Protein AF-0000000084378512 (afdb_homodimer)

Nearest PDB structures (foldseek):
  3d82-assembly1_E  TM=9.913E-01  e=6.100E-12  Shewanella frigidimarina NCIMB 400
  2i45-assembly3_E  TM=9.234E-01  e=2.294E-09  Neisseria meningitidis
  5fq0-assembly1_A  TM=8.600E-01  e=3.641E-07  Halomonas sp.
  5fq0-assembly2_D  TM=8.501E-01  e=4.056E-07  Halomonas sp.
  3lwc-assembly1_A-2  TM=8.252E-01  e=2.440E-05  Rhizobium johnstonii 3841

InterPro domains:
  IPR011051 RmlC-like cupin domain superfamily [SSF51182] (1-105)
  IPR013096 Cupin 2, conserved barrel [PF07883] (29-87)
  IPR014710 RmlC-like jelly roll fold [G3DSA:2.60.120.10] (1-104)
  IPR052044 Polyketide Synthase Associated Protein [PTHR36114] (12-109)

Organism: NCBI:txid1548547

pLDDT: mean 97.54, std 2.6, range [77.38, 98.94]

Foldseek 3Di:
DDDDDLVVVVVVDDDALFWAFADDDPQKTKIKHKHAAKDDKAFAAPKKKKKAWQAAKKWKDFPVDIDIHHHGDMDIDDHPTIIMIGGHPMTMMIMMMGLPDFSRHPDDDPSGDGSVRRHHD/DDDDDLVVVVVVDDDALFWAFADDDPQKTKIKHKHAAKDDKAFAAPKKKKKAWQAAKKWKDFPVDIDIHHHGDMDIDDHPTIIMIGGHPMTMMIMMMGLPDFSRHPDDDPSGDGSVRRHHD

Secondary structure (DSSP, 8-state):
---EEHHHHHTT---BT--EEEEEETTEEEEEEEEEEEPPPB--SS--EEEEEEEEEEEEEESS-EEEEETTEEEEEPTT--EEEEEEEEEEEEEEEETT--TTTT---TT---GGGS-B-/---EEHHHHHTT---BS--EEEEEETTEEEEEEEEEEEPPPB--SS--EEEEEEEEEEEEEESS-EEEEETTEEEEEPTT--EEEEEEEEEEEEEEEETT--TTTT---TT---GGGS-B-

Radius of gyration: 17.47 Å; Cα contacts (8 Å, |Δi|>4): 640; chains: 2; bounding box: 35×49×40 Å

Sequence (242 aa):
MDKFALPEKFACFDDLWSPKIVAEMNGQYVKLAKGLGELDWHSHEQEDEFFMVVSGHLDIHLRDRVVALDAGDCFVVPRGVEHRPVALRGAEILLIEPRSTLHTGKQQTAQTVAIEDQEWIMDKFALPEKFACFDDLWSPKIVAEMNGQYVKLAKGLGELDWHSHEQEDEFFMVVSGHLDIHLRDRVVALDAGDCFVVPRGVEHRPVALRGAEILLIEPRSTLHTGKQQTAQTVAIEDQEWI

Structure (mmCIF, N/CA/C/O backbone):
data_AF-0000000084378512-model_v1
#
loop_
_entity.id
_entity.type
_entity.pdbx_description
1 polymer Cupin
#
loop_
_atom_site.group_PDB
_atom_site.id
_atom_site.type_symbol
_atom_site.label_atom_id
_atom_site.label_alt_id
_atom_site.label_comp_id
_atom_site.label_asym_id
_atom_site.label_entity_id
_atom_site.label_seq_id
_atom_site.pdbx_PDB_ins_code
_atom_site.Cartn_x
_atom_site.Cartn_y
_atom_site.Cartn_z
_atom_site.occupancy
_atom_site.B_iso_or_equiv
_atom_site.auth_seq_id
_atom_site.auth_comp_id
_atom_site.auth_asym_id
_atom_site.auth_atom_id
_atom_site.pdbx_PDB_model_num
ATOM 1 N N . MET A 1 1 ? -13.898 -7.949 -2.578 1 77.56 1 MET A N 1
ATOM 2 C CA . MET A 1 1 ? -13.828 -6.586 -3.098 1 77.56 1 MET A CA 1
ATOM 3 C C . MET A 1 1 ? -13.359 -6.578 -4.551 1 77.56 1 MET A C 1
ATOM 5 O O . MET A 1 1 ? -12.539 -7.406 -4.945 1 77.56 1 MET A O 1
ATOM 9 N N . ASP A 1 2 ? -13.961 -5.707 -5.312 1 93 2 ASP A N 1
ATOM 10 C CA . ASP A 1 2 ? -13.562 -5.578 -6.711 1 93 2 ASP A CA 1
ATOM 11 C C . ASP A 1 2 ? -12.266 -4.793 -6.84 1 93 2 ASP A C 1
ATOM 13 O O . ASP A 1 2 ? -11.836 -4.129 -5.895 1 93 2 ASP A O 1
ATOM 17 N N . LYS A 1 3 ? -11.641 -4.988 -7.977 1 98 3 LYS A N 1
ATOM 18 C CA . LYS A 1 3 ? -10.453 -4.176 -8.25 1 98 3 LYS A CA 1
ATOM 19 C C . LYS A 1 3 ? -10.812 -2.693 -8.336 1 98 3 LYS A C 1
ATOM 21 O O . LYS A 1 3 ? -11.977 -2.342 -8.539 1 98 3 LYS A O 1
ATOM 26 N N . PHE A 1 4 ? -9.844 -1.85 -8.164 1 98.31 4 PHE A N 1
ATOM 27 C CA . PHE A 1 4 ? -10.039 -0.421 -8.391 1 98.31 4 PHE A CA 1
ATOM 28 C C . PHE A 1 4 ? -8.805 0.191 -9.047 1 98.31 4 PHE A C 1
ATOM 30 O O . PHE A 1 4 ? -7.684 -0.263 -8.82 1 98.31 4 PHE A O 1
ATOM 37 N N . ALA A 1 5 ? -9.07 1.191 -9.859 1 98.44 5 ALA A N 1
ATOM 38 C CA . ALA A 1 5 ? -8.016 1.959 -10.523 1 98.44 5 ALA A CA 1
ATOM 39 C C . ALA A 1 5 ? -7.758 3.273 -9.797 1 98.44 5 ALA A C 1
ATOM 41 O O . ALA A 1 5 ? -8.68 4.059 -9.57 1 98.44 5 ALA A O 1
ATOM 42 N N . LEU A 1 6 ? -6.484 3.502 -9.438 1 98.5 6 LEU A N 1
ATOM 43 C CA . LEU A 1 6 ? -6.145 4.691 -8.664 1 98.5 6 LEU A CA 1
ATOM 44 C C . LEU A 1 6 ? -6.613 5.957 -9.375 1 98.5 6 LEU A C 1
ATOM 46 O O . LEU A 1 6 ? -7.281 6.801 -8.781 1 98.5 6 LEU A O 1
ATOM 50 N N . PRO A 1 7 ? -6.324 6.105 -10.734 1 97.81 7 PRO A N 1
ATOM 51 C CA . PRO A 1 7 ? -6.77 7.332 -11.398 1 97.81 7 PRO A CA 1
ATOM 52 C C . PRO A 1 7 ? -8.281 7.523 -11.32 1 97.81 7 PRO A C 1
ATOM 54 O O . PRO A 1 7 ? -8.766 8.648 -11.148 1 97.81 7 PRO A O 1
ATOM 57 N N . GLU A 1 8 ? -9.031 6.422 -11.453 1 98.25 8 GLU A N 1
ATOM 58 C CA . GLU A 1 8 ? -10.492 6.508 -11.398 1 98.25 8 GLU A CA 1
ATOM 59 C C . GLU A 1 8 ? -10.969 6.922 -10.008 1 98.25 8 GLU A C 1
ATOM 61 O O . GLU A 1 8 ? -11.898 7.719 -9.883 1 98.25 8 GLU A O 1
ATOM 66 N N . LYS A 1 9 ? -10.359 6.312 -8.977 1 98.62 9 LYS A N 1
ATOM 67 C CA . LYS A 1 9 ? -10.758 6.648 -7.613 1 98.62 9 LYS A CA 1
ATOM 68 C C . LYS A 1 9 ? -10.414 8.094 -7.277 1 98.62 9 LYS A C 1
ATOM 70 O O . LYS A 1 9 ? -11.219 8.805 -6.66 1 98.62 9 LYS A O 1
ATOM 75 N N . PHE A 1 10 ? -9.227 8.594 -7.715 1 98.56 10 PHE A N 1
ATOM 76 C CA . PHE A 1 10 ? -8.852 9.977 -7.465 1 98.56 10 PHE A CA 1
ATOM 77 C C . PHE A 1 10 ? -9.812 10.93 -8.164 1 98.56 10 PHE A C 1
ATOM 79 O O . PHE A 1 10 ? -10.039 12.047 -7.691 1 98.56 10 PHE A O 1
ATOM 86 N N . ALA A 1 11 ? -10.375 10.508 -9.281 1 98.38 11 ALA A N 1
ATOM 87 C CA . ALA A 1 11 ? -11.281 11.359 -10.055 1 98.38 11 ALA A CA 1
ATOM 88 C C . ALA A 1 11 ? -12.625 11.5 -9.352 1 98.38 11 ALA A C 1
ATOM 90 O O . ALA A 1 11 ? -13.43 12.375 -9.711 1 98.38 11 ALA A O 1
ATOM 91 N N . CYS A 1 12 ? -12.914 10.68 -8.32 1 98.06 12 CYS A N 1
ATOM 92 C CA . CYS A 1 12 ? -14.234 10.617 -7.703 1 98.06 12 CYS A CA 1
ATOM 93 C C . CYS A 1 12 ? -14.375 11.672 -6.613 1 98.06 12 CYS A C 1
ATOM 95 O O . CYS A 1 12 ? -15.453 11.82 -6.027 1 98.06 12 CYS A O 1
ATOM 97 N N . PHE A 1 13 ? -13.336 12.438 -6.266 1 98.25 13 PHE A N 1
ATOM 98 C CA . PHE A 1 13 ? -13.43 13.43 -5.203 1 98.25 13 PHE A CA 1
ATOM 99 C C . PHE A 1 13 ? -12.469 14.586 -5.457 1 98.25 13 PHE A C 1
ATOM 101 O O . PHE A 1 13 ? -11.508 14.445 -6.211 1 98.25 13 PHE A O 1
ATOM 108 N N . ASP A 1 14 ? -12.695 15.734 -4.77 1 97.56 14 ASP A N 1
ATOM 109 C CA . ASP A 1 14 ? -11.844 16.906 -4.961 1 97.56 14 ASP A CA 1
ATOM 110 C C . ASP A 1 14 ? -11.398 17.484 -3.621 1 97.56 14 ASP A C 1
ATOM 112 O O . ASP A 1 14 ? -10.516 18.344 -3.574 1 97.56 14 ASP A O 1
ATOM 116 N N . ASP A 1 15 ? -12.031 16.969 -2.541 1 97.44 15 ASP A N 1
ATOM 117 C CA . ASP A 1 15 ? -11.719 17.531 -1.231 1 97.44 15 ASP A CA 1
ATOM 118 C C . ASP A 1 15 ? -10.227 17.391 -0.921 1 97.44 15 ASP A C 1
ATOM 120 O O . ASP A 1 15 ? -9.617 16.359 -1.236 1 97.44 15 ASP A O 1
ATOM 124 N N . LEU A 1 16 ? -9.672 18.438 -0.41 1 98.19 16 LEU A N 1
ATOM 125 C CA . LEU A 1 16 ? -8.266 18.438 -0.017 1 98.19 16 LEU A CA 1
ATOM 126 C C . LEU A 1 16 ? -8.102 17.984 1.427 1 98.19 16 LEU A C 1
ATOM 128 O O . LEU A 1 16 ? -8.898 18.344 2.295 1 98.19 16 LEU A O 1
ATOM 132 N N . TRP A 1 17 ? -7.062 17.141 1.69 1 98.25 17 TRP A N 1
ATOM 133 C CA . TRP A 1 17 ? -6.707 16.641 3.016 1 98.25 17 TRP A CA 1
ATOM 134 C C . TRP A 1 17 ? -7.902 15.984 3.689 1 98.25 17 TRP A C 1
ATOM 136 O O . TRP A 1 17 ? -8.156 16.203 4.879 1 98.25 17 TRP A O 1
ATOM 146 N N . SER A 1 18 ? -8.656 15.289 2.941 1 98.06 18 SER A N 1
ATOM 147 C CA . SER A 1 18 ? -9.797 14.492 3.379 1 98.06 18 SER A CA 1
ATOM 148 C C . SER A 1 18 ? -9.711 13.062 2.848 1 98.06 18 SER A C 1
ATOM 150 O O . SER A 1 18 ? -10.219 12.773 1.763 1 98.06 18 SER A O 1
ATOM 152 N N . PRO A 1 19 ? -9.133 12.195 3.617 1 98.19 19 PRO A N 1
ATOM 153 C CA . PRO A 1 19 ? -8.875 10.844 3.119 1 98.19 19 PRO A CA 1
ATOM 154 C C . PRO A 1 19 ? -10.148 10.078 2.791 1 98.19 19 PRO A C 1
ATOM 156 O O . PRO A 1 19 ? -11.172 10.258 3.463 1 98.19 19 PRO A O 1
ATOM 159 N N . LYS A 1 20 ? -10.125 9.289 1.732 1 98.69 20 LYS A N 1
ATOM 160 C CA . LYS A 1 20 ? -11.164 8.359 1.31 1 98.69 20 LYS A CA 1
ATOM 161 C C . LYS A 1 20 ? -10.68 6.914 1.403 1 98.69 20 LYS A C 1
ATOM 163 O O . LYS A 1 20 ? -9.547 6.609 1.027 1 98.69 20 LYS A O 1
ATOM 168 N N . ILE A 1 21 ? -11.516 6.047 1.949 1 98.62 21 ILE A N 1
ATOM 169 C CA . ILE A 1 21 ? -11.141 4.645 2.076 1 98.62 21 ILE A CA 1
ATOM 170 C C . ILE A 1 21 ? -11.445 3.906 0.776 1 98.62 21 ILE A C 1
ATOM 172 O O . ILE A 1 21 ? -12.539 4.043 0.222 1 98.62 21 ILE A O 1
ATOM 176 N N . VAL A 1 22 ? -10.492 3.1 0.296 1 98.56 22 VAL A N 1
ATOM 177 C CA . VAL A 1 22 ? -10.742 2.428 -0.976 1 98.56 22 VAL A CA 1
ATOM 178 C C . VAL A 1 22 ? -10.625 0.916 -0.792 1 98.56 22 VAL A C 1
ATOM 180 O O . VAL A 1 22 ? -11.141 0.145 -1.607 1 98.56 22 VAL A O 1
ATOM 183 N N . ALA A 1 23 ? -9.992 0.489 0.274 1 98.56 23 ALA A N 1
ATOM 184 C CA . ALA A 1 23 ? -9.859 -0.941 0.534 1 98.56 23 ALA A CA 1
ATOM 185 C C . ALA A 1 23 ? -9.492 -1.201 1.993 1 98.56 23 ALA A C 1
ATOM 187 O O . ALA A 1 23 ? -9.094 -0.282 2.713 1 98.56 23 ALA A O 1
ATOM 188 N N . GLU A 1 24 ? -9.734 -2.344 2.373 1 98.12 24 GLU A N 1
ATOM 189 C CA . GLU A 1 24 ? -9.312 -2.852 3.676 1 98.12 24 GLU A CA 1
ATOM 190 C C . GLU A 1 24 ? -8.641 -4.215 3.545 1 98.12 24 GLU A C 1
ATOM 192 O O . GLU A 1 24 ? -9.07 -5.051 2.746 1 98.12 24 GLU A O 1
ATOM 197 N N . MET A 1 25 ? -7.543 -4.348 4.258 1 98.12 25 MET A N 1
ATOM 198 C CA . MET A 1 25 ? -6.855 -5.637 4.316 1 98.12 25 MET A CA 1
ATOM 199 C C . MET A 1 25 ? -6.191 -5.836 5.676 1 98.12 25 MET A C 1
ATOM 201 O O . MET A 1 25 ? -5.527 -4.93 6.184 1 98.12 25 MET A O 1
ATOM 205 N N . ASN A 1 26 ? -6.453 -6.93 6.324 1 98.31 26 ASN A N 1
ATOM 206 C CA . ASN A 1 26 ? -5.785 -7.316 7.562 1 98.31 26 ASN A CA 1
ATOM 207 C C . ASN A 1 26 ? -5.867 -6.211 8.609 1 98.31 26 ASN A C 1
ATOM 209 O O . ASN A 1 26 ? -4.871 -5.895 9.266 1 98.31 26 ASN A O 1
ATOM 213 N N . GLY A 1 27 ? -6.953 -5.57 8.688 1 97.81 27 GLY A N 1
ATOM 214 C CA . GLY A 1 27 ? -7.18 -4.551 9.695 1 97.81 27 GLY A CA 1
ATOM 215 C C . GLY A 1 27 ? -6.57 -3.207 9.336 1 97.81 27 GLY A C 1
ATOM 216 O O . GLY A 1 27 ? -6.516 -2.301 10.172 1 97.81 27 GLY A O 1
ATOM 217 N N . GLN A 1 28 ? -6.07 -3.057 8.117 1 98.19 28 GLN A N 1
ATOM 218 C CA . GLN A 1 28 ? -5.531 -1.803 7.605 1 98.19 28 GLN A CA 1
ATOM 219 C C . GLN A 1 28 ? -6.457 -1.2 6.551 1 98.19 28 GLN A C 1
ATOM 221 O O . GLN A 1 28 ? -7.039 -1.926 5.742 1 98.19 28 GLN A O 1
ATOM 226 N N . TYR A 1 29 ? -6.547 0.076 6.551 1 98.56 29 TYR A N 1
ATOM 227 C CA . TYR A 1 29 ? -7.215 0.767 5.453 1 98.56 29 TYR A CA 1
ATOM 228 C C . TYR A 1 29 ? -6.203 1.227 4.406 1 98.56 29 TYR A C 1
ATOM 230 O O . TYR A 1 29 ? -5.105 1.67 4.746 1 98.56 29 TYR A O 1
ATOM 238 N N . VAL A 1 30 ? -6.562 1.08 3.182 1 98.75 30 VAL A N 1
ATOM 239 C CA . VAL A 1 30 ? -5.961 1.836 2.09 1 98.75 30 VAL A CA 1
ATOM 240 C C . VAL A 1 30 ? -6.773 3.104 1.827 1 98.75 30 VAL A C 1
ATOM 242 O O . VAL A 1 30 ? -7.977 3.033 1.571 1 98.75 30 VAL A O 1
ATOM 245 N N . LYS A 1 31 ? -6.117 4.219 1.914 1 98.81 31 LYS A N 1
ATOM 246 C CA . LYS A 1 31 ? -6.812 5.492 1.734 1 98.81 31 LYS A CA 1
ATOM 247 C C . LYS A 1 31 ? -6.148 6.332 0.647 1 98.81 31 LYS A C 1
ATOM 249 O O . LYS A 1 31 ? -4.969 6.148 0.349 1 98.81 31 LYS A O 1
ATOM 254 N N . LEU A 1 32 ? -6.941 7.176 0.089 1 98.88 32 LEU A N 1
ATOM 255 C CA . LEU A 1 32 ? -6.465 8.164 -0.873 1 98.88 32 LEU A CA 1
ATOM 256 C C . LEU A 1 32 ? -6.727 9.578 -0.372 1 98.88 32 LEU A C 1
ATOM 258 O O . LEU A 1 32 ? -7.777 9.852 0.219 1 98.88 32 LEU A O 1
ATOM 262 N N . ALA A 1 33 ? -5.824 10.453 -0.597 1 98.81 33 ALA A N 1
ATOM 263 C CA . ALA A 1 33 ? -5.977 11.867 -0.245 1 98.81 33 ALA A CA 1
ATOM 264 C C . ALA A 1 33 ? -5.387 12.766 -1.326 1 98.81 33 ALA A C 1
ATOM 266 O O . ALA A 1 33 ? -4.457 12.375 -2.033 1 98.81 33 ALA A O 1
ATOM 267 N N . LYS A 1 34 ? -5.922 13.922 -1.499 1 98.81 34 LYS A N 1
ATOM 268 C CA . LYS A 1 34 ? -5.355 15.016 -2.279 1 98.81 34 LYS A CA 1
ATOM 269 C C . LYS A 1 34 ? -4.836 16.125 -1.372 1 98.81 34 LYS A C 1
ATOM 271 O O . LYS A 1 34 ? -5.543 16.578 -0.468 1 98.81 34 LYS A O 1
ATOM 276 N N . GLY A 1 35 ? -3.627 16.438 -1.637 1 98.69 35 GLY A N 1
ATOM 277 C CA . GLY A 1 35 ? -3.039 17.5 -0.83 1 98.69 35 GLY A CA 1
ATOM 278 C C . GLY A 1 35 ? -2.723 18.75 -1.627 1 98.69 35 GLY A C 1
ATOM 279 O O . GLY A 1 35 ? -2.24 18.672 -2.758 1 98.69 35 GLY A O 1
ATOM 280 N N . LEU A 1 36 ? -2.953 19.875 -1.1 1 98.69 36 LEU A N 1
ATOM 281 C CA . LEU A 1 36 ? -2.492 21.203 -1.5 1 98.69 36 LEU A CA 1
ATOM 282 C C . LEU A 1 36 ? -2.246 22.078 -0.28 1 98.69 36 LEU A C 1
ATOM 284 O O . LEU A 1 36 ? -3.098 22.172 0.608 1 98.69 36 LEU A O 1
ATOM 288 N N . GLY A 1 37 ? -1.132 22.719 -0.259 1 98.38 37 GLY A N 1
ATOM 289 C CA . GLY A 1 37 ? -0.746 23.375 0.985 1 98.38 37 GLY A CA 1
ATOM 290 C C . GLY A 1 37 ? -0.242 22.406 2.033 1 98.38 37 GLY A C 1
ATOM 291 O O . GLY A 1 37 ? 0.568 21.516 1.732 1 98.38 37 GLY A O 1
ATOM 292 N N . GLU A 1 38 ? -0.657 22.625 3.344 1 98.44 38 GLU A N 1
ATOM 293 C CA . GLU A 1 38 ? -0.122 21.781 4.414 1 98.44 38 GLU A CA 1
ATOM 294 C C . GLU A 1 38 ? -1.243 21.172 5.25 1 98.44 38 GLU A C 1
ATOM 296 O O . GLU A 1 38 ? -2.348 21.719 5.309 1 98.44 38 GLU A O 1
ATOM 301 N N . LEU A 1 39 ? -1.028 20.016 5.816 1 98.38 39 LEU A N 1
ATOM 302 C CA . LEU A 1 39 ? -1.817 19.438 6.895 1 98.38 39 LEU A CA 1
ATOM 303 C C . LEU A 1 39 ? -1.135 19.641 8.242 1 98.38 39 LEU A C 1
ATOM 305 O O . LEU A 1 39 ? 0.076 19.438 8.367 1 98.38 39 LEU A O 1
ATOM 309 N N . ASP A 1 40 ? -1.853 19.922 9.227 1 97.69 40 ASP A N 1
ATOM 310 C CA . ASP A 1 40 ? -1.338 20.312 10.539 1 97.69 40 ASP A CA 1
ATOM 311 C C . ASP A 1 40 ? -0.424 19.234 11.109 1 97.69 40 ASP A C 1
ATOM 313 O O . ASP A 1 40 ? -0.611 18.047 10.836 1 97.69 40 ASP A O 1
ATOM 317 N N . TRP A 1 41 ? 0.55 19.703 11.961 1 97.88 41 TRP A N 1
ATOM 318 C CA . TRP A 1 41 ? 1.398 18.781 12.711 1 97.88 41 TRP A CA 1
ATOM 319 C C . TRP A 1 41 ? 0.556 17.812 13.523 1 97.88 41 TRP A C 1
ATOM 321 O O . TRP A 1 41 ? -0.402 18.219 14.188 1 97.88 41 TRP A O 1
ATOM 331 N N . HIS A 1 42 ? 0.913 16.531 13.492 1 98.19 42 HIS A N 1
ATOM 332 C CA . HIS A 1 42 ? 0.245 15.508 14.281 1 98.19 42 HIS A CA 1
ATOM 333 C C . HIS A 1 42 ? 1.12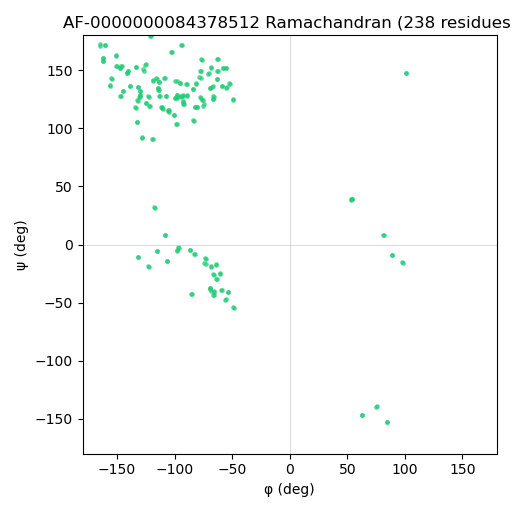4 14.273 14.43 1 98.19 42 HIS A C 1
ATOM 335 O O . HIS A 1 42 ? 2.205 14.195 13.844 1 98.19 42 HIS A O 1
ATOM 341 N N . SER A 1 43 ? 0.716 13.344 15.25 1 97.44 43 SER A N 1
ATOM 342 C CA . SER A 1 43 ? 1.354 12.039 15.43 1 97.44 43 SER A CA 1
ATOM 343 C C . SER A 1 43 ? 0.326 10.961 15.734 1 97.44 43 SER A C 1
ATOM 345 O O . SER A 1 43 ? -0.814 11.258 16.094 1 97.44 43 SER A O 1
ATOM 347 N N . HIS A 1 44 ? 0.618 9.805 15.422 1 97.75 44 HIS A N 1
ATOM 348 C CA . HIS A 1 44 ? -0.135 8.617 15.82 1 97.75 44 HIS A CA 1
ATOM 349 C C . HIS A 1 44 ? 0.667 7.754 16.797 1 97.75 44 HIS A C 1
ATOM 351 O O . HIS A 1 44 ? 1.724 7.23 16.438 1 97.75 44 HIS A O 1
ATOM 357 N N . GLU A 1 45 ? 0.178 7.594 17.922 1 96.5 45 GLU A N 1
ATOM 358 C CA . GLU A 1 45 ? 0.954 6.996 19.016 1 96.5 45 GLU A CA 1
ATOM 359 C C . GLU A 1 45 ? 1.212 5.512 18.75 1 96.5 45 GLU A C 1
ATOM 361 O O . GLU A 1 45 ? 2.297 5.008 19.047 1 96.5 45 GLU A O 1
ATOM 366 N N . GLN A 1 46 ? 0.285 4.793 18.188 1 96.31 46 GLN A N 1
ATOM 367 C CA . GLN A 1 46 ? 0.364 3.338 18.141 1 96.31 46 GLN A CA 1
ATOM 368 C C . GLN A 1 46 ? 0.492 2.85 16.703 1 96.31 46 GLN A C 1
ATOM 370 O O . GLN A 1 46 ? 0.676 1.654 16.453 1 96.31 46 GLN A O 1
ATOM 375 N N . GLU A 1 47 ? 0.405 3.764 15.727 1 97.81 47 GLU A N 1
ATOM 376 C CA . GLU A 1 47 ? 0.261 3.338 14.336 1 97.81 47 GLU A CA 1
ATOM 377 C C . GLU A 1 47 ? 1.381 3.902 13.469 1 97.81 47 GLU A C 1
ATOM 379 O O . GLU A 1 47 ? 1.65 5.105 13.5 1 97.81 47 GLU A O 1
ATOM 384 N N . ASP A 1 48 ? 2.031 3.029 12.75 1 98.5 48 ASP A N 1
ATOM 385 C CA . ASP A 1 48 ? 2.82 3.477 11.602 1 98.5 48 ASP A CA 1
ATOM 386 C C . ASP A 1 48 ? 1.919 3.938 10.461 1 98.5 48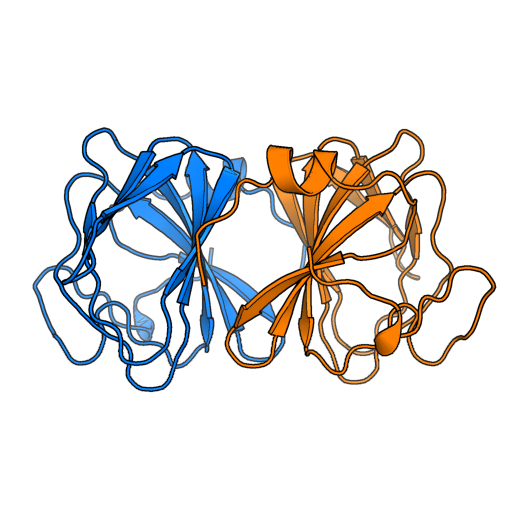 ASP A C 1
ATOM 388 O O . ASP A 1 48 ? 0.825 3.402 10.273 1 98.5 48 ASP A O 1
ATOM 392 N N . GLU A 1 49 ? 2.379 4.891 9.75 1 98.62 49 GLU A N 1
ATOM 393 C CA . GLU A 1 49 ? 1.619 5.395 8.609 1 98.62 49 GLU A CA 1
ATOM 394 C C . GLU A 1 49 ? 2.447 5.348 7.328 1 98.62 49 GLU A C 1
ATOM 396 O O . GLU A 1 49 ? 3.549 5.898 7.273 1 98.62 49 GLU A O 1
ATOM 401 N N . PHE A 1 50 ? 1.984 4.652 6.309 1 98.81 50 PHE A N 1
ATOM 402 C CA . PHE A 1 50 ? 2.631 4.516 5.008 1 98.81 50 PHE A CA 1
ATOM 403 C C . PHE A 1 50 ? 2.119 5.57 4.035 1 98.81 50 PHE A C 1
ATOM 405 O O . PHE A 1 50 ? 0.909 5.75 3.887 1 98.81 50 PHE A O 1
ATOM 412 N N . PHE A 1 51 ? 3.047 6.316 3.393 1 98.94 51 PHE A N 1
ATOM 413 C CA . PHE A 1 51 ? 2.77 7.297 2.346 1 98.94 51 PHE A CA 1
ATOM 414 C C . PHE A 1 51 ? 3.355 6.844 1.015 1 98.94 51 PHE A C 1
ATOM 416 O O . PHE A 1 51 ? 4.52 6.438 0.948 1 98.94 51 PHE A O 1
ATOM 423 N N . MET A 1 52 ? 2.613 6.918 -0.006 1 98.94 52 MET A N 1
ATOM 424 C CA . MET A 1 52 ? 3.109 6.844 -1.377 1 98.94 52 MET A CA 1
ATOM 425 C C . MET A 1 52 ? 2.561 7.992 -2.219 1 98.94 52 MET A C 1
ATOM 427 O O . MET A 1 52 ? 1.351 8.219 -2.248 1 98.94 52 MET A O 1
ATOM 431 N N . VAL A 1 53 ? 3.453 8.734 -2.877 1 98.88 53 VAL A N 1
ATOM 432 C CA . VAL A 1 53 ? 2.992 9.773 -3.793 1 98.88 53 VAL A CA 1
ATOM 433 C C . VAL A 1 53 ? 2.648 9.156 -5.145 1 98.88 53 VAL A C 1
ATOM 435 O O . VAL A 1 53 ? 3.496 8.523 -5.777 1 98.88 53 VAL A O 1
ATOM 438 N N . VAL A 1 54 ? 1.404 9.281 -5.504 1 98.69 54 VAL A N 1
ATOM 439 C CA . VAL A 1 54 ? 0.931 8.734 -6.77 1 98.69 54 VAL A CA 1
ATOM 440 C C . VAL A 1 54 ? 1.181 9.742 -7.891 1 98.69 54 VAL A C 1
ATOM 442 O O . VAL A 1 54 ? 1.609 9.367 -8.984 1 98.69 54 VAL A O 1
ATOM 445 N N . SER A 1 55 ? 0.915 10.969 -7.645 1 98.5 55 SER A N 1
ATOM 446 C CA . SER A 1 55 ? 1.22 12.078 -8.539 1 98.5 55 SER A CA 1
ATOM 447 C C . SER A 1 55 ? 1.548 13.352 -7.762 1 98.5 55 SER A C 1
ATOM 449 O O . SER A 1 55 ? 1.1 13.516 -6.625 1 98.5 55 SER A O 1
ATOM 451 N N . GLY A 1 56 ? 2.377 14.234 -8.383 1 98.62 56 GLY A N 1
ATOM 452 C CA . GLY A 1 56 ? 2.766 15.477 -7.742 1 98.62 56 GLY A CA 1
ATOM 453 C C . GLY A 1 56 ? 3.947 15.328 -6.805 1 98.62 56 GLY A C 1
ATOM 454 O O . GLY A 1 56 ? 4.879 14.57 -7.086 1 98.62 56 GLY A O 1
ATOM 455 N N . HIS A 1 57 ? 3.982 16.234 -5.797 1 98.81 57 HIS A N 1
ATOM 456 C CA . HIS A 1 57 ? 5.094 16.281 -4.855 1 98.81 57 HIS A CA 1
ATOM 457 C C . HIS A 1 57 ? 4.598 16.516 -3.43 1 98.81 57 HIS A C 1
ATOM 459 O O . HIS A 1 57 ? 3.684 17.312 -3.207 1 98.81 57 HIS A O 1
ATOM 465 N N . LEU A 1 58 ? 5.176 15.75 -2.49 1 98.94 58 LEU A N 1
ATOM 466 C CA . LEU A 1 58 ? 4.832 15.859 -1.078 1 98.94 58 LEU A CA 1
ATOM 467 C C . LEU A 1 58 ? 6.086 15.945 -0.216 1 98.94 58 LEU A C 1
ATOM 469 O O . LEU A 1 58 ? 6.984 15.109 -0.337 1 98.94 58 LEU A O 1
ATOM 473 N N . ASP A 1 59 ? 6.199 16.953 0.555 1 98.94 59 ASP A N 1
ATOM 474 C CA . ASP A 1 59 ? 7.191 17 1.625 1 98.94 59 ASP A CA 1
ATOM 475 C C . ASP A 1 59 ? 6.59 16.531 2.947 1 98.94 59 ASP A C 1
ATOM 477 O O . ASP A 1 59 ? 5.523 17 3.354 1 98.94 59 ASP A O 1
ATOM 481 N N . ILE A 1 60 ? 7.227 15.562 3.59 1 98.94 60 ILE A N 1
ATOM 482 C CA . ILE A 1 60 ? 6.891 15.227 4.969 1 98.94 60 ILE A CA 1
ATOM 483 C C . ILE A 1 60 ? 7.875 15.898 5.922 1 98.94 60 ILE A C 1
ATOM 485 O O . ILE A 1 60 ? 9.039 15.508 6 1 98.94 60 ILE A O 1
ATOM 489 N N . HIS A 1 61 ? 7.379 16.938 6.516 1 98.88 61 HIS A N 1
ATOM 490 C CA . HIS A 1 61 ? 8.203 17.594 7.527 1 98.88 61 HIS A CA 1
ATOM 491 C C . HIS A 1 61 ? 8.25 16.781 8.812 1 98.88 61 HIS A C 1
ATOM 493 O O . HIS A 1 61 ? 7.203 16.422 9.367 1 98.88 61 HIS A O 1
ATOM 499 N N . LEU A 1 62 ? 9.398 16.391 9.219 1 98.56 62 LEU A N 1
ATOM 500 C CA . LEU A 1 62 ? 9.688 15.867 10.547 1 98.56 62 LEU A CA 1
ATOM 501 C C . LEU A 1 62 ? 10.391 16.922 11.398 1 98.56 62 LEU A C 1
ATOM 503 O O . LEU A 1 62 ? 10.789 17.969 10.891 1 98.56 62 LEU A O 1
ATOM 507 N N . ARG A 1 63 ? 10.438 16.672 12.664 1 98.19 63 ARG A N 1
ATOM 508 C CA . ARG A 1 63 ? 11.039 17.703 13.523 1 98.19 63 ARG A CA 1
ATOM 509 C C . ARG A 1 63 ? 12.531 17.844 13.242 1 98.19 63 ARG A C 1
ATOM 511 O O . ARG A 1 63 ? 13.094 18.938 13.375 1 98.19 63 ARG A O 1
ATOM 518 N N . ASP A 1 64 ? 13.086 16.797 12.75 1 97.62 64 ASP A N 1
ATOM 519 C CA . ASP A 1 64 ? 14.539 16.812 12.586 1 97.62 64 ASP A CA 1
ATOM 520 C C . ASP A 1 64 ? 14.922 16.953 11.117 1 97.62 64 ASP A C 1
ATOM 522 O O . ASP A 1 64 ? 16.094 17.188 10.797 1 97.62 64 ASP A O 1
ATOM 526 N N . ARG A 1 65 ? 13.992 16.75 10.172 1 98.31 65 ARG A N 1
ATOM 527 C CA . ARG A 1 65 ? 14.312 16.828 8.75 1 98.31 65 ARG A CA 1
ATOM 528 C C . ARG A 1 65 ? 13.039 16.938 7.906 1 98.31 65 ARG A C 1
ATOM 530 O O . ARG A 1 65 ? 11.93 16.828 8.438 1 98.31 65 ARG A O 1
ATOM 537 N N . VAL A 1 66 ? 13.312 17.172 6.625 1 98.75 66 VAL A N 1
ATOM 538 C CA . VAL A 1 66 ? 12.242 17.109 5.637 1 98.75 66 VAL A CA 1
ATOM 539 C C . VAL A 1 66 ? 12.477 15.945 4.684 1 98.75 66 VAL A C 1
ATOM 541 O O . VAL A 1 66 ? 13.586 15.773 4.168 1 98.75 66 VAL A O 1
ATOM 544 N N . VAL A 1 67 ? 11.523 15.109 4.512 1 98.81 67 VAL A N 1
ATOM 545 C CA . VAL A 1 67 ? 11.562 14.016 3.545 1 98.81 67 VAL A CA 1
ATOM 546 C C . VAL A 1 67 ? 10.766 14.398 2.297 1 98.81 67 VAL A C 1
ATOM 548 O O . VAL A 1 67 ? 9.539 14.484 2.336 1 98.81 67 VAL A O 1
ATOM 551 N N . ALA A 1 68 ? 11.438 14.594 1.161 1 98.88 68 ALA A N 1
ATOM 552 C CA . ALA A 1 68 ? 10.805 14.969 -0.102 1 98.88 68 ALA A CA 1
ATOM 553 C C . ALA A 1 68 ? 10.391 13.734 -0.895 1 98.88 68 ALA A C 1
ATOM 555 O O . ALA A 1 68 ? 11.195 12.828 -1.118 1 98.88 68 ALA A O 1
ATOM 556 N N . LEU A 1 69 ? 9.148 13.711 -1.285 1 98.81 69 LEU A N 1
ATOM 557 C CA . LEU A 1 69 ? 8.609 12.57 -2.02 1 98.81 69 LEU A CA 1
ATOM 558 C C . LEU A 1 69 ? 8.07 13 -3.377 1 98.81 69 LEU A C 1
ATOM 560 O O . LEU A 1 69 ? 7.176 13.852 -3.449 1 98.81 69 LEU A O 1
ATOM 564 N N . ASP A 1 70 ? 8.617 12.477 -4.457 1 98.69 70 ASP A N 1
ATOM 565 C CA . ASP A 1 70 ? 8.062 12.617 -5.797 1 98.69 70 ASP A CA 1
ATOM 566 C C . ASP A 1 70 ? 7.172 11.422 -6.145 1 98.69 70 ASP A C 1
ATOM 568 O O . ASP A 1 70 ? 7.043 10.484 -5.352 1 98.69 70 ASP A O 1
ATOM 572 N N . ALA A 1 71 ? 6.469 11.523 -7.289 1 98.38 71 ALA A N 1
ATOM 573 C CA . ALA A 1 71 ? 5.637 10.406 -7.727 1 98.38 71 ALA A CA 1
ATOM 574 C C . ALA A 1 71 ? 6.422 9.102 -7.699 1 98.38 71 ALA A C 1
ATOM 576 O O . ALA A 1 71 ? 7.535 9.023 -8.219 1 98.38 71 ALA A O 1
ATOM 577 N N . GLY A 1 72 ? 5.887 8.102 -6.984 1 98 72 GLY A N 1
ATOM 578 C CA . GLY A 1 72 ? 6.527 6.797 -6.891 1 98 72 GLY A CA 1
ATOM 579 C C . GLY A 1 72 ? 7.348 6.621 -5.629 1 98 72 GLY A C 1
ATOM 580 O O . GLY A 1 72 ? 7.734 5.504 -5.281 1 98 72 GLY A O 1
ATOM 581 N N . ASP A 1 73 ? 7.641 7.703 -4.938 1 98.81 73 ASP A N 1
ATOM 582 C CA . ASP A 1 73 ? 8.367 7.625 -3.67 1 98.81 73 ASP A CA 1
ATOM 583 C C . ASP A 1 73 ? 7.438 7.191 -2.535 1 98.81 73 ASP A C 1
ATOM 585 O O . ASP A 1 73 ? 6.242 7.492 -2.553 1 98.81 73 ASP A O 1
ATOM 589 N N . CYS A 1 74 ? 7.949 6.5 -1.546 1 98.94 74 CYS A N 1
ATOM 590 C CA . CYS A 1 74 ? 7.23 5.992 -0.383 1 98.94 74 CYS A CA 1
ATOM 591 C C . CYS A 1 74 ? 7.996 6.285 0.902 1 98.94 74 CYS A C 1
ATOM 593 O O . CYS A 1 74 ? 9.227 6.41 0.885 1 98.94 74 CYS A O 1
ATOM 595 N N . PHE A 1 75 ? 7.281 6.383 1.902 1 98.94 75 PHE A N 1
ATOM 596 C CA . PHE A 1 75 ? 7.859 6.652 3.213 1 98.94 75 PHE A CA 1
ATOM 597 C C . PHE A 1 75 ? 6.941 6.164 4.324 1 98.94 75 PHE A C 1
ATOM 599 O O . PHE A 1 75 ? 5.723 6.336 4.25 1 98.94 75 PHE A O 1
ATOM 606 N N . VAL A 1 76 ? 7.512 5.527 5.328 1 98.88 76 VAL A N 1
ATOM 607 C CA . VAL A 1 76 ? 6.766 5.121 6.512 1 98.88 76 VAL A CA 1
ATOM 608 C C . VAL A 1 76 ? 7.105 6.047 7.68 1 98.88 76 VAL A C 1
ATOM 610 O O . VAL A 1 76 ? 8.266 6.141 8.086 1 98.88 76 VAL A O 1
ATOM 613 N N . VAL A 1 77 ? 6.113 6.77 8.125 1 98.75 77 VAL A N 1
ATOM 614 C CA . VAL A 1 77 ? 6.273 7.516 9.367 1 98.75 77 VAL A CA 1
ATOM 615 C C . VAL A 1 77 ? 6.07 6.586 10.562 1 98.75 77 VAL A C 1
ATOM 617 O O . VAL A 1 77 ? 4.98 6.047 10.758 1 98.75 77 VAL A O 1
ATOM 620 N N . PRO A 1 78 ? 7.086 6.418 11.383 1 98.31 78 PRO A N 1
ATOM 621 C CA . PRO A 1 78 ? 6.941 5.5 12.516 1 98.31 78 PRO A CA 1
ATOM 622 C C . PRO A 1 78 ? 5.957 6.012 13.57 1 98.31 78 PRO A C 1
ATOM 624 O O . PRO A 1 78 ? 5.762 7.223 13.695 1 98.31 78 PRO A O 1
ATOM 627 N N . ARG A 1 79 ? 5.34 5.012 14.289 1 98.06 79 ARG A N 1
ATOM 628 C CA . ARG A 1 79 ? 4.465 5.379 15.398 1 98.06 79 ARG A CA 1
ATOM 629 C C . ARG A 1 79 ? 5.172 6.32 16.359 1 98.06 79 ARG A C 1
ATOM 631 O O . ARG A 1 79 ? 6.367 6.168 16.625 1 98.06 79 ARG A O 1
ATOM 638 N N . GLY A 1 80 ? 4.457 7.328 16.828 1 97.75 80 GLY A N 1
ATOM 639 C CA . GLY A 1 80 ? 4.965 8.266 17.812 1 97.75 80 GLY A CA 1
ATOM 640 C C . GLY A 1 80 ? 5.68 9.453 17.203 1 97.75 80 GLY A C 1
ATOM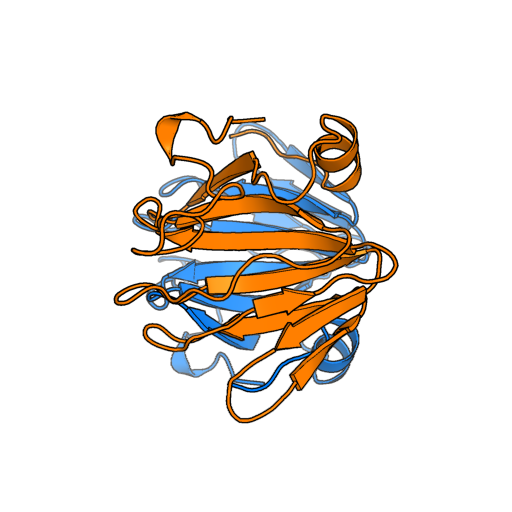 641 O O . GLY A 1 80 ? 6.004 10.422 17.891 1 97.75 80 GLY A O 1
ATOM 642 N N . VAL A 1 81 ? 5.957 9.484 15.914 1 98.12 81 VAL A N 1
ATOM 643 C CA . VAL A 1 81 ? 6.75 10.531 15.266 1 98.12 81 VAL A CA 1
ATOM 644 C C . VAL A 1 81 ? 5.828 11.633 14.758 1 98.12 81 VAL A C 1
ATOM 646 O O . VAL A 1 81 ? 4.898 11.375 13.992 1 98.12 81 VAL A O 1
ATOM 649 N N . GLU A 1 82 ? 6.035 12.797 15.227 1 98.31 82 GLU A N 1
ATOM 650 C CA . GLU A 1 82 ? 5.301 13.961 14.727 1 98.31 82 GLU A CA 1
ATOM 651 C C . GLU A 1 82 ? 5.688 14.281 13.289 1 98.31 82 GLU A C 1
ATOM 653 O O . GLU A 1 82 ? 6.867 14.234 12.93 1 98.31 82 GLU A O 1
ATOM 658 N N . HIS A 1 83 ? 4.723 14.555 12.484 1 98.5 83 HIS A N 1
ATOM 659 C CA . HIS A 1 83 ? 4.988 14.859 11.086 1 98.5 83 HIS A CA 1
ATOM 660 C C . HIS A 1 83 ? 3.941 15.812 10.516 1 98.5 83 HIS A C 1
ATOM 662 O O . HIS A 1 83 ? 2.844 15.93 11.062 1 98.5 83 HIS A O 1
ATOM 668 N N . ARG A 1 84 ? 4.305 16.562 9.516 1 98.56 84 ARG A N 1
ATOM 669 C CA . ARG A 1 84 ? 3.467 17.531 8.812 1 98.56 84 ARG A CA 1
ATOM 670 C C . ARG A 1 84 ? 3.592 17.359 7.301 1 98.56 84 ARG A C 1
ATOM 672 O O . ARG A 1 84 ? 4.613 17.719 6.715 1 98.56 84 ARG A O 1
ATOM 679 N N . PRO A 1 85 ? 2.562 16.781 6.641 1 98.81 85 PRO A N 1
ATOM 680 C CA . PRO A 1 85 ? 2.57 16.719 5.176 1 98.81 85 PRO A CA 1
ATOM 681 C C . PRO A 1 85 ? 2.398 18.094 4.531 1 98.81 85 PRO A C 1
ATOM 683 O O . PRO A 1 85 ? 1.534 18.859 4.941 1 98.81 85 PRO A O 1
ATOM 686 N N . VAL A 1 86 ? 3.207 18.391 3.518 1 98.94 86 VAL A N 1
ATOM 687 C CA . VAL A 1 86 ? 3.162 19.641 2.791 1 98.94 86 VAL A CA 1
ATOM 688 C C . VAL A 1 86 ? 3.217 19.391 1.287 1 98.94 86 VAL A C 1
ATOM 690 O O . VAL A 1 86 ? 4.18 18.797 0.79 1 98.94 86 VAL A O 1
ATOM 693 N N . ALA A 1 87 ? 2.18 19.766 0.529 1 98.81 87 ALA A N 1
ATOM 694 C CA . ALA A 1 87 ? 2.127 19.703 -0.929 1 98.81 87 ALA A CA 1
ATOM 695 C C . ALA A 1 87 ? 1.935 21.078 -1.54 1 98.81 87 ALA A C 1
ATOM 697 O O . ALA A 1 87 ? 0.809 21.484 -1.843 1 98.81 87 ALA A O 1
ATOM 698 N N . LEU A 1 88 ? 2.98 21.734 -1.832 1 98.12 88 LEU A N 1
ATOM 699 C CA . LEU A 1 88 ? 2.902 23.125 -2.264 1 98.12 88 LEU A CA 1
ATOM 700 C C . LEU A 1 88 ? 2.25 23.234 -3.637 1 98.12 88 LEU A C 1
ATOM 702 O O . LEU A 1 88 ? 1.497 24.172 -3.898 1 98.12 88 LEU A O 1
ATOM 706 N N . ARG A 1 89 ? 2.559 22.312 -4.555 1 97.88 89 ARG A N 1
ATOM 707 C CA . ARG A 1 89 ? 2.023 22.344 -5.91 1 97.88 89 ARG A CA 1
ATOM 708 C C . ARG A 1 89 ? 0.997 21.234 -6.129 1 97.88 89 ARG A C 1
ATOM 710 O O . ARG A 1 89 ? 0.625 20.938 -7.266 1 97.88 89 ARG A O 1
ATOM 717 N N . GLY A 1 90 ? 0.658 20.578 -5.055 1 98.69 90 GLY A N 1
ATOM 718 C CA . GLY A 1 90 ? -0.351 19.531 -5.148 1 98.69 90 GLY A CA 1
ATOM 719 C C . GLY A 1 90 ? 0.236 18.125 -5.176 1 98.69 90 GLY A C 1
ATOM 720 O O . GLY A 1 90 ? 1.344 17.922 -5.68 1 98.69 90 GLY A O 1
ATOM 721 N N . ALA A 1 91 ? -0.5 17.188 -4.617 1 98.81 91 ALA A N 1
ATOM 722 C CA . ALA A 1 91 ? -0.112 15.781 -4.648 1 98.81 91 ALA A CA 1
ATOM 723 C C . ALA A 1 91 ? -1.331 14.867 -4.508 1 98.81 91 ALA A C 1
ATOM 725 O O . ALA A 1 91 ? -2.289 15.211 -3.809 1 98.81 91 ALA A O 1
ATOM 726 N N . GLU A 1 92 ? -1.378 13.789 -5.156 1 98.94 92 GLU A N 1
ATOM 727 C CA . GLU A 1 92 ? -2.236 12.633 -4.895 1 98.94 92 GLU A CA 1
ATOM 728 C C . GLU A 1 92 ? -1.487 11.555 -4.117 1 98.94 92 GLU A C 1
ATOM 730 O O . GLU A 1 92 ? -0.388 11.156 -4.504 1 98.94 92 GLU A O 1
ATOM 735 N N . ILE A 1 93 ? -2.121 11.117 -3.012 1 98.94 93 ILE A N 1
ATOM 736 C CA . ILE A 1 93 ? -1.377 10.336 -2.031 1 98.94 93 ILE A CA 1
ATOM 737 C C . ILE A 1 93 ? -2.15 9.07 -1.689 1 98.94 93 ILE A C 1
ATOM 739 O O . ILE A 1 93 ? -3.371 9.102 -1.516 1 98.94 93 ILE A O 1
ATOM 743 N N . LEU A 1 94 ? -1.486 7.941 -1.698 1 98.94 94 LEU A N 1
ATOM 744 C CA . LEU A 1 94 ? -2 6.691 -1.154 1 98.94 94 LEU A CA 1
ATOM 745 C C . LEU A 1 94 ? -1.467 6.449 0.254 1 98.94 94 LEU A C 1
ATOM 747 O O . LEU A 1 94 ? -0.261 6.551 0.491 1 98.94 94 LEU A O 1
ATOM 751 N N . LEU A 1 95 ? -2.33 6.219 1.21 1 98.88 95 LEU A N 1
ATOM 752 C CA . LEU A 1 95 ? -2.014 5.969 2.613 1 98.88 95 LEU A CA 1
ATOM 753 C C . LEU A 1 95 ? -2.416 4.555 3.018 1 98.88 95 LEU A C 1
ATOM 755 O O . LEU A 1 95 ? -3.434 4.039 2.553 1 98.88 95 LEU A O 1
ATOM 759 N N . ILE A 1 96 ? -1.635 3.953 3.834 1 98.81 96 ILE A N 1
ATOM 760 C CA . ILE A 1 96 ? -2.012 2.699 4.477 1 98.81 96 ILE A CA 1
ATOM 761 C C . ILE A 1 96 ? -1.776 2.801 5.984 1 98.81 96 ILE A C 1
ATOM 763 O O . ILE A 1 96 ? -0.688 3.178 6.422 1 98.81 96 ILE A O 1
ATOM 767 N N . GLU A 1 97 ? -2.752 2.482 6.723 1 98.5 97 GLU A N 1
ATOM 768 C CA . GLU A 1 97 ? -2.709 2.594 8.18 1 98.5 97 GLU A CA 1
ATOM 769 C C . GLU A 1 97 ? -3.811 1.762 8.828 1 98.5 97 GLU A C 1
ATOM 771 O O . GLU A 1 97 ? -4.812 1.439 8.188 1 98.5 97 GLU A O 1
ATOM 776 N N . PRO A 1 98 ? -3.639 1.393 10.094 1 98.44 98 PRO A N 1
ATOM 777 C CA . PRO A 1 98 ? -4.703 0.665 10.789 1 98.44 98 PRO A CA 1
ATOM 778 C C . PRO A 1 98 ? -6.039 1.404 10.758 1 98.44 98 PRO A C 1
ATOM 780 O O . PRO A 1 98 ? -6.066 2.637 10.766 1 98.44 98 PRO A O 1
ATOM 783 N N . ARG A 1 99 ? -7.137 0.697 10.82 1 97.19 99 ARG A N 1
ATOM 784 C CA . ARG A 1 99 ? -8.477 1.263 10.75 1 97.19 99 ARG A CA 1
ATOM 785 C C . ARG A 1 99 ? -8.727 2.238 11.891 1 97.19 99 ARG A C 1
ATOM 787 O O . ARG A 1 99 ? -9.57 3.127 11.789 1 97.19 99 ARG A O 1
ATOM 794 N N . SER A 1 100 ? -7.957 2.023 12.969 1 95.31 100 SER A N 1
ATOM 795 C CA . SER A 1 100 ? -8.18 2.805 14.188 1 95.31 100 SER A CA 1
ATOM 796 C C . SER A 1 100 ? -7.48 4.16 14.102 1 95.31 100 SER A C 1
ATOM 798 O O . SER A 1 100 ? -7.672 5.012 14.977 1 95.31 100 SER A O 1
ATOM 800 N N . THR A 1 101 ? -6.648 4.391 13.07 1 96.69 101 THR A N 1
ATOM 801 C CA . THR A 1 101 ? -5.824 5.59 13 1 96.69 101 THR A CA 1
ATOM 802 C C . THR A 1 101 ? -6.695 6.832 12.828 1 96.69 101 THR A C 1
ATOM 804 O O . THR A 1 101 ? -7.492 6.918 11.898 1 96.69 101 THR A O 1
ATOM 807 N N . LEU A 1 102 ? -6.473 7.738 13.75 1 96.69 102 LEU A N 1
ATOM 808 C CA . LEU A 1 102 ? -7.156 9.023 13.641 1 96.69 102 LEU A CA 1
ATOM 809 C C . LEU A 1 102 ? -6.43 9.945 12.656 1 96.69 102 LEU A C 1
ATOM 811 O O . LEU A 1 102 ? -5.199 10.008 12.656 1 96.69 102 LEU A O 1
ATOM 815 N N . HIS A 1 103 ? -7.137 10.648 11.844 1 97.12 103 HIS A N 1
ATOM 816 C CA . HIS A 1 103 ? -6.652 11.477 10.734 1 97.12 103 HIS A CA 1
ATOM 817 C C . HIS A 1 103 ? -5.512 12.383 11.18 1 97.12 103 HIS A C 1
ATOM 819 O O . HIS A 1 103 ? -4.402 12.305 10.648 1 97.12 103 HIS A O 1
ATOM 825 N N . THR A 1 104 ? -5.629 13.172 12.172 1 97 104 THR A N 1
ATOM 826 C CA . THR A 1 104 ? -4.586 14.062 12.68 1 97 104 THR A CA 1
ATOM 827 C C . THR A 1 104 ? -4.207 13.688 14.109 1 97 104 THR A C 1
ATOM 829 O O . THR A 1 104 ? -3.84 14.555 14.906 1 97 104 THR A O 1
ATOM 832 N N . GLY A 1 105 ? -4.312 12.383 14.391 1 95.62 105 GLY A N 1
ATOM 833 C CA . GLY A 1 105 ? -3.961 11.93 15.727 1 95.62 105 GLY A CA 1
ATOM 834 C C . GLY A 1 105 ? -4.848 12.516 16.812 1 95.62 105 GLY A C 1
ATOM 835 O O . GLY A 1 105 ? -6.066 12.609 16.641 1 95.62 105 GLY A O 1
ATOM 836 N N . LYS A 1 106 ? -4.23 12.742 18.031 1 90.69 106 LYS A N 1
ATOM 837 C CA . LYS A 1 106 ? -4.969 13.305 19.156 1 90.69 106 LYS A CA 1
ATOM 838 C C . LYS A 1 106 ? -5.266 14.781 18.953 1 90.69 106 LYS A C 1
ATOM 840 O O . LYS A 1 106 ? -6.145 15.352 19.609 1 90.69 106 LYS A O 1
ATOM 845 N N . GLN A 1 107 ? -4.535 15.281 18.047 1 88 107 GLN A N 1
ATOM 846 C CA . GLN A 1 107 ? -4.73 16.703 17.734 1 88 107 GLN A CA 1
ATOM 847 C C . GLN A 1 107 ? -6.004 16.906 16.922 1 88 107 GLN A C 1
ATOM 849 O O . GLN A 1 107 ? -6.25 16.203 15.953 1 88 107 GLN A O 1
ATOM 854 N N . GLN A 1 108 ? -6.867 17.781 17.469 1 90 108 GLN A N 1
ATOM 855 C CA . GLN A 1 108 ? -8.047 18.172 16.703 1 90 108 GLN A CA 1
ATOM 856 C C . GLN A 1 108 ? -7.902 19.578 16.156 1 90 108 GLN A C 1
ATOM 858 O O . GLN A 1 108 ? -7.707 20.531 16.906 1 90 108 GLN A O 1
ATOM 863 N N . THR A 1 109 ? -7.84 19.719 14.82 1 92.12 109 THR A N 1
ATOM 864 C CA . THR A 1 109 ? -7.738 20.984 14.125 1 92.12 109 THR A CA 1
ATOM 865 C C . THR A 1 109 ? -8.906 21.172 13.156 1 92.12 109 THR A C 1
ATOM 867 O O . THR A 1 109 ? -9.766 20.297 13.047 1 92.12 109 THR A O 1
ATOM 870 N N . ALA A 1 110 ? -8.953 22.312 12.438 1 94.44 110 ALA A N 1
ATOM 871 C CA . ALA A 1 110 ? -9.984 22.578 11.438 1 94.44 110 ALA A CA 1
ATOM 872 C C . ALA A 1 110 ? -9.891 21.594 10.273 1 94.44 110 ALA A C 1
ATOM 874 O O . ALA A 1 110 ? -10.867 21.391 9.539 1 94.44 110 ALA A O 1
ATOM 875 N N . GLN A 1 111 ? -8.742 20.906 10.156 1 94.44 111 GLN A N 1
ATOM 876 C CA . GLN A 1 111 ? -8.516 20.016 9.031 1 94.44 111 GLN A CA 1
ATOM 877 C C . GLN A 1 111 ? -8.812 18.562 9.422 1 94.44 111 GLN A C 1
ATOM 879 O O . GLN A 1 111 ? -8.797 17.672 8.57 1 94.44 111 GLN A O 1
ATOM 884 N N . THR A 1 112 ? -9.102 18.359 10.695 1 96.25 112 THR A N 1
ATOM 885 C CA . THR A 1 112 ? -9.344 17 11.172 1 96.25 112 THR A CA 1
ATOM 886 C C . THR A 1 112 ? -10.609 16.422 10.555 1 96.25 112 THR A C 1
ATOM 888 O O . THR A 1 112 ? -11.656 17.078 10.547 1 96.25 112 THR A O 1
ATOM 891 N N . VAL A 1 113 ? -10.477 15.273 9.977 1 96.62 113 VAL A N 1
ATOM 892 C CA . VAL A 1 113 ? -11.625 14.523 9.484 1 96.62 113 VAL A CA 1
ATOM 893 C C . VAL A 1 113 ? -11.852 13.281 10.344 1 96.62 113 VAL A C 1
ATOM 895 O O . VAL A 1 113 ? -11 12.391 10.398 1 96.62 113 VAL A O 1
ATOM 898 N N . ALA A 1 114 ? -12.992 13.203 11.031 1 95.06 114 ALA A N 1
ATOM 899 C CA . ALA A 1 114 ? -13.305 12.07 11.891 1 95.06 114 ALA A CA 1
ATOM 900 C C . ALA A 1 114 ? -13.398 10.773 11.086 1 95.06 114 ALA A C 1
ATOM 902 O O . ALA A 1 114 ? -13.695 10.805 9.891 1 95.06 114 ALA A O 1
ATOM 903 N N . ILE A 1 115 ? -13.062 9.664 11.695 1 92.94 115 ILE A N 1
ATOM 904 C CA . ILE A 1 115 ? -13.023 8.367 11.031 1 92.94 115 ILE A CA 1
ATOM 905 C C . ILE A 1 115 ? -14.367 8.102 10.352 1 92.94 115 ILE A C 1
ATOM 907 O O . ILE A 1 115 ? -14.414 7.617 9.219 1 92.94 115 ILE A O 1
ATOM 911 N N . GLU A 1 116 ? -15.523 8.453 11.047 1 94 116 GLU A N 1
ATOM 912 C CA . GLU A 1 116 ? -16.859 8.195 10.531 1 94 116 GLU A CA 1
ATOM 913 C C . GLU A 1 116 ? -17.156 9.055 9.312 1 94 116 GLU A C 1
ATOM 915 O O . GLU A 1 116 ? -18.078 8.758 8.547 1 94 116 GL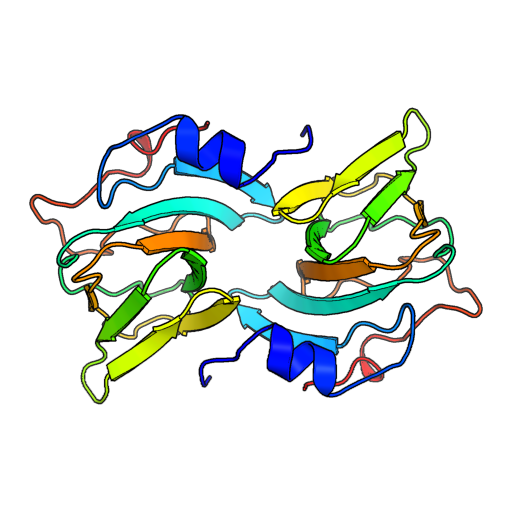U A O 1
ATOM 920 N N . ASP A 1 117 ? -16.391 10.117 9.125 1 95.56 117 ASP A N 1
ATOM 921 C CA . ASP A 1 117 ? -16.625 11.031 8.008 1 95.56 117 ASP A CA 1
ATOM 922 C C . ASP A 1 117 ? -15.703 10.703 6.84 1 95.56 117 ASP A C 1
ATOM 924 O O . ASP A 1 117 ? -15.766 11.344 5.789 1 95.56 117 ASP A O 1
ATOM 928 N N . GLN A 1 118 ? -14.812 9.703 7 1 96.31 118 GLN A N 1
ATOM 929 C CA . GLN A 1 118 ? -13.984 9.227 5.895 1 96.31 118 GLN A CA 1
ATOM 930 C C . GLN A 1 118 ? -14.742 8.211 5.043 1 96.31 118 GLN A C 1
ATOM 932 O O . GLN A 1 118 ? -14.867 7.047 5.422 1 96.31 118 GLN A O 1
ATOM 937 N N . GLU A 1 119 ? -15.125 8.648 3.924 1 97.12 119 GLU A N 1
ATOM 938 C CA . GLU A 1 119 ? -16.047 7.902 3.074 1 97.12 119 GLU A CA 1
ATOM 939 C C . GLU A 1 119 ? -15.344 6.766 2.348 1 97.12 119 GLU A C 1
ATOM 941 O O . GLU A 1 119 ? -14.195 6.91 1.928 1 97.12 119 GLU A O 1
ATOM 946 N N . TRP A 1 120 ? -16.078 5.676 2.211 1 97.31 120 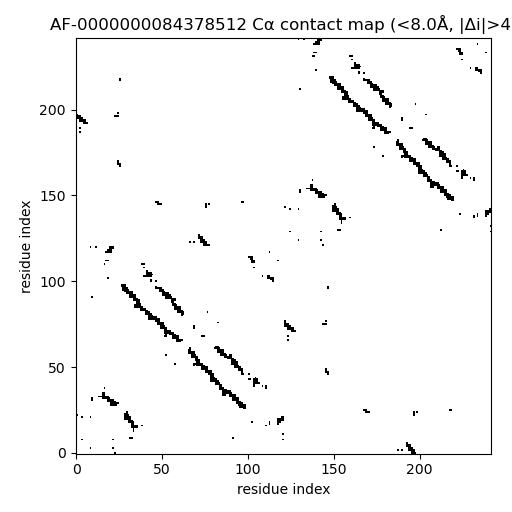TRP A N 1
ATOM 947 C CA . TRP A 1 120 ? -15.695 4.625 1.276 1 97.31 120 TRP A CA 1
ATOM 948 C C . TRP A 1 120 ? -16.031 5.02 -0.157 1 97.31 120 TRP A C 1
ATOM 950 O O . TRP A 1 120 ? -17.141 5.48 -0.435 1 97.31 120 TRP A O 1
ATOM 960 N N . ILE A 1 121 ? -15.023 4.945 -0.939 1 97 121 ILE A N 1
ATOM 961 C CA . ILE A 1 121 ? -15.297 5.254 -2.34 1 97 121 ILE A CA 1
ATOM 962 C C . ILE A 1 121 ? -14.844 4.086 -3.219 1 97 121 ILE A C 1
ATOM 964 O O . ILE A 1 121 ? -13.969 3.309 -2.83 1 97 121 ILE A O 1
ATOM 968 N N . MET B 1 1 ? 12.797 4.48 9.094 1 77.38 1 MET B N 1
ATOM 969 C CA . MET B 1 1 ? 13.133 4.012 7.754 1 77.38 1 MET B CA 1
ATOM 970 C C . MET B 1 1 ? 13.203 5.18 6.773 1 77.38 1 MET B C 1
ATOM 972 O O . MET B 1 1 ? 12.445 6.145 6.898 1 77.38 1 MET B O 1
ATOM 976 N N . ASP B 1 2 ? 14.164 5.102 5.91 1 93.25 2 ASP B N 1
ATOM 977 C CA . ASP B 1 2 ? 14.289 6.133 4.883 1 93.25 2 ASP B CA 1
ATOM 978 C C . ASP B 1 2 ? 13.25 5.945 3.783 1 93.25 2 ASP B C 1
ATOM 980 O O . ASP B 1 2 ? 12.648 4.875 3.666 1 93.25 2 ASP B O 1
ATOM 984 N N . LYS B 1 3 ? 13.016 7.035 3.096 1 98.06 3 LYS B N 1
ATOM 985 C CA . LYS B 1 3 ? 12.148 6.922 1.93 1 98.06 3 LYS B CA 1
ATOM 986 C C . LYS B 1 3 ? 12.742 5.988 0.881 1 98.06 3 LYS B C 1
ATOM 988 O O . LYS B 1 3 ? 13.953 5.734 0.888 1 98.06 3 LYS B O 1
ATOM 993 N N . PHE B 1 4 ? 11.922 5.488 0.018 1 98.38 4 PHE B N 1
ATOM 994 C CA . PHE B 1 4 ? 12.406 4.727 -1.129 1 98.38 4 PHE B CA 1
ATOM 995 C C . PHE B 1 4 ? 11.578 5.039 -2.371 1 98.38 4 PHE B C 1
ATOM 997 O O . PHE B 1 4 ? 10.383 5.34 -2.271 1 98.38 4 PHE B O 1
ATOM 1004 N N . ALA B 1 5 ? 12.25 4.984 -3.502 1 98.5 5 ALA B N 1
ATOM 1005 C CA . ALA B 1 5 ? 11.617 5.172 -4.805 1 98.5 5 ALA B CA 1
ATOM 1006 C C . ALA B 1 5 ? 11.352 3.83 -5.48 1 98.5 5 ALA B C 1
ATOM 1008 O O . ALA B 1 5 ? 12.266 3.018 -5.645 1 98.5 5 ALA B O 1
ATOM 1009 N N . LEU B 1 6 ? 10.078 3.613 -5.875 1 98.5 6 LEU B N 1
ATOM 1010 C CA . LEU B 1 6 ? 9.703 2.332 -6.457 1 98.5 6 LEU B CA 1
ATOM 1011 C C . LEU B 1 6 ? 10.578 2 -7.66 1 98.5 6 LEU B C 1
ATOM 1013 O O . LEU B 1 6 ? 11.133 0.902 -7.742 1 98.5 6 LEU B O 1
ATOM 1017 N N . PRO B 1 7 ? 10.789 2.988 -8.625 1 97.81 7 PRO B N 1
ATOM 1018 C CA . PRO B 1 7 ? 11.625 2.639 -9.781 1 97.81 7 PRO B CA 1
ATOM 1019 C C . PRO B 1 7 ? 13.031 2.219 -9.375 1 97.81 7 PRO B C 1
ATOM 1021 O O . PRO B 1 7 ? 13.602 1.296 -9.969 1 97.81 7 PRO B O 1
ATOM 1024 N N . GLU B 1 8 ? 13.594 2.896 -8.383 1 98.25 8 GLU B N 1
ATOM 1025 C CA . GLU B 1 8 ? 14.945 2.566 -7.93 1 98.25 8 GLU B CA 1
ATOM 1026 C C . GLU B 1 8 ? 14.992 1.176 -7.301 1 98.25 8 GLU B C 1
ATOM 1028 O O . GLU B 1 8 ? 15.938 0.421 -7.523 1 98.25 8 GLU B O 1
ATOM 1033 N N . LYS B 1 9 ? 13.984 0.87 -6.461 1 98.62 9 LYS B N 1
ATOM 1034 C CA . LYS B 1 9 ? 13.953 -0.438 -5.816 1 98.62 9 LYS B CA 1
ATOM 1035 C C . LYS B 1 9 ? 13.758 -1.554 -6.836 1 98.62 9 LYS B C 1
ATOM 1037 O O . LYS B 1 9 ? 14.414 -2.596 -6.758 1 98.62 9 LYS B O 1
ATOM 1042 N N . PHE B 1 10 ? 12.875 -1.338 -7.852 1 98.56 10 PHE B N 1
ATOM 1043 C CA . PHE B 1 10 ? 12.664 -2.346 -8.883 1 98.56 10 PHE B CA 1
ATOM 1044 C C . PHE B 1 10 ? 13.945 -2.572 -9.688 1 98.56 10 PHE B C 1
ATOM 1046 O O . PHE B 1 10 ? 14.18 -3.674 -10.188 1 98.56 10 PHE B O 1
ATOM 1053 N N . ALA B 1 11 ? 14.773 -1.546 -9.805 1 98.38 11 ALA B N 1
ATOM 1054 C CA . ALA B 1 11 ? 16 -1.646 -10.586 1 98.38 11 ALA B CA 1
ATOM 1055 C C . ALA B 1 11 ? 17.047 -2.484 -9.859 1 98.38 11 ALA B C 1
ATOM 1057 O O . ALA B 1 11 ? 18.047 -2.893 -10.453 1 98.38 11 ALA B O 1
ATOM 1058 N N . CYS B 1 12 ? 16.844 -2.807 -8.562 1 98.12 12 CYS B N 1
ATOM 1059 C CA . CYS B 1 12 ? 17.859 -3.445 -7.727 1 98.12 12 CYS B CA 1
ATOM 1060 C C . CYS B 1 12 ? 17.797 -4.961 -7.871 1 98.12 12 CYS B C 1
ATOM 1062 O O . CYS B 1 12 ? 18.625 -5.672 -7.301 1 98.12 12 CYS B O 1
ATOM 1064 N N . PHE B 1 13 ? 16.844 -5.547 -8.594 1 98.25 13 PHE B N 1
ATOM 1065 C CA . PHE B 1 13 ? 16.75 -6.996 -8.727 1 98.25 13 PHE B CA 1
ATOM 1066 C C . PHE B 1 13 ? 16.125 -7.375 -10.062 1 98.25 13 PHE B C 1
ATOM 1068 O O . PHE B 1 13 ? 15.445 -6.555 -10.695 1 98.25 13 PHE B O 1
ATOM 1075 N N . ASP B 1 14 ? 16.281 -8.641 -10.477 1 97.62 14 ASP B N 1
ATOM 1076 C CA . ASP B 1 14 ? 15.742 -9.102 -11.758 1 97.62 14 ASP B CA 1
ATOM 1077 C C . ASP B 1 14 ? 14.977 -10.414 -11.586 1 97.62 14 ASP B C 1
ATOM 1079 O O . ASP B 1 14 ? 14.281 -10.852 -12.508 1 97.62 14 ASP B O 1
ATOM 1083 N N . ASP B 1 15 ? 15.117 -11.008 -10.391 1 97.5 15 ASP B N 1
ATOM 1084 C CA . ASP B 1 15 ? 14.477 -12.297 -10.18 1 97.5 15 ASP B CA 1
ATOM 1085 C C . ASP B 1 15 ? 12.969 -12.203 -10.391 1 97.5 15 ASP B C 1
ATOM 1087 O O . ASP B 1 15 ? 12.344 -11.219 -10 1 97.5 15 ASP B O 1
ATOM 1091 N N . LEU B 1 16 ? 12.453 -13.172 -11.062 1 98.12 16 LEU B N 1
ATOM 1092 C CA . LEU B 1 16 ? 11.016 -13.25 -11.312 1 98.12 16 LEU B CA 1
ATOM 1093 C C . LEU B 1 16 ? 10.312 -14.031 -10.203 1 98.12 16 LEU B C 1
ATOM 1095 O O . LEU B 1 16 ? 10.828 -15.047 -9.734 1 98.12 16 LEU B O 1
ATOM 1099 N N . TRP B 1 17 ? 9.133 -13.531 -9.773 1 98.25 17 TRP B N 1
ATOM 1100 C CA . TRP B 1 17 ? 8.281 -14.164 -8.766 1 98.25 17 TRP B CA 1
ATOM 1101 C C . TRP B 1 17 ? 9.07 -14.445 -7.492 1 98.25 17 TRP B C 1
ATOM 1103 O O . TRP B 1 17 ? 8.953 -15.523 -6.906 1 98.25 17 TRP B O 1
ATOM 1113 N N . SER B 1 18 ? 9.906 -13.562 -7.133 1 98.06 18 SER B N 1
ATOM 1114 C CA . SER B 1 18 ? 10.695 -13.57 -5.91 1 98.06 18 SER B CA 1
ATOM 1115 C C . SER B 1 18 ? 10.562 -12.258 -5.152 1 98.06 18 SER B C 1
ATOM 1117 O O . SER B 1 18 ? 11.344 -11.328 -5.371 1 98.06 18 SER B O 1
ATOM 1119 N N . PRO B 1 19 ? 9.625 -12.203 -4.266 1 98.25 19 PRO B N 1
ATOM 1120 C CA . PRO B 1 19 ? 9.328 -10.93 -3.607 1 98.25 19 PRO B CA 1
ATOM 1121 C C . PRO B 1 19 ? 10.508 -10.406 -2.783 1 98.25 19 PRO B C 1
ATOM 1123 O O . PRO B 1 19 ? 11.258 -11.195 -2.199 1 98.25 19 PRO B O 1
ATOM 1126 N N . LYS B 1 20 ? 10.703 -9.094 -2.785 1 98.69 20 LYS B N 1
ATOM 1127 C CA . LYS B 1 20 ? 11.664 -8.352 -1.969 1 98.69 20 LYS B CA 1
ATOM 1128 C C . LYS B 1 20 ? 10.945 -7.438 -0.98 1 98.69 20 LYS B C 1
ATOM 1130 O O . LYS B 1 20 ? 9.969 -6.777 -1.334 1 98.69 20 LYS B O 1
ATOM 1135 N N . ILE B 1 21 ? 11.398 -7.441 0.251 1 98.62 21 ILE B N 1
ATOM 1136 C CA . ILE B 1 21 ? 10.781 -6.59 1.264 1 98.62 21 ILE B CA 1
ATOM 1137 C C . ILE B 1 21 ? 11.383 -5.188 1.195 1 98.62 21 ILE B C 1
ATOM 1139 O O . ILE B 1 21 ? 12.609 -5.031 1.146 1 98.62 21 ILE B O 1
ATOM 1143 N N . VAL B 1 22 ? 10.531 -4.156 1.225 1 98.56 22 VAL B N 1
ATOM 1144 C CA . VAL B 1 22 ? 11.07 -2.807 1.103 1 98.56 22 VAL B CA 1
ATOM 1145 C C . VAL B 1 22 ? 10.664 -1.977 2.32 1 98.56 22 VAL B C 1
ATOM 1147 O O . VAL B 1 22 ? 11.289 -0.956 2.617 1 98.56 22 VAL B O 1
ATOM 1150 N N . ALA B 1 23 ? 9.648 -2.418 3.027 1 98.56 23 ALA B N 1
ATOM 1151 C CA . ALA B 1 23 ? 9.211 -1.691 4.215 1 98.56 23 ALA B CA 1
ATOM 1152 C C . ALA B 1 23 ? 8.344 -2.576 5.105 1 98.56 23 ALA B C 1
ATOM 1154 O O . ALA B 1 23 ? 7.879 -3.635 4.676 1 98.56 23 ALA B O 1
ATOM 1155 N N . GLU B 1 24 ? 8.258 -2.184 6.273 1 98.12 24 GLU B N 1
ATOM 1156 C CA . GLU B 1 24 ? 7.348 -2.781 7.246 1 98.12 24 GLU B CA 1
ATOM 1157 C C . GLU B 1 24 ? 6.551 -1.713 7.988 1 98.12 24 GLU B C 1
ATOM 1159 O O . GLU B 1 24 ? 7.082 -0.65 8.312 1 98.12 24 GLU B O 1
ATOM 1164 N N . MET B 1 25 ? 5.273 -1.984 8.117 1 98.12 25 MET B N 1
ATOM 1165 C CA . MET B 1 25 ? 4.41 -1.107 8.906 1 98.12 25 MET B CA 1
ATOM 1166 C C . MET B 1 25 ? 3.309 -1.905 9.594 1 98.12 25 MET B C 1
ATOM 1168 O O . MET B 1 25 ? 2.67 -2.758 8.977 1 98.12 25 MET B O 1
ATOM 1172 N N . ASN B 1 26 ? 3.16 -1.745 10.875 1 98.31 26 ASN B N 1
ATOM 1173 C CA . ASN B 1 26 ? 2.068 -2.336 11.648 1 98.31 26 ASN B CA 1
ATOM 1174 C C . ASN B 1 26 ? 1.979 -3.842 11.43 1 98.31 26 ASN B C 1
ATOM 1176 O O . ASN B 1 26 ? 0.889 -4.383 11.227 1 98.31 26 ASN B O 1
ATOM 1180 N N . GLY B 1 27 ? 3.076 -4.477 11.336 1 97.81 27 GLY B N 1
ATOM 1181 C CA . GLY B 1 27 ? 3.117 -5.926 11.203 1 97.81 27 GLY B CA 1
ATOM 1182 C C . GLY B 1 27 ? 2.883 -6.402 9.781 1 97.81 27 GLY B C 1
ATOM 1183 O O . GLY B 1 27 ? 2.699 -7.598 9.547 1 97.81 27 GLY B O 1
ATOM 1184 N N . GLN B 1 28 ? 2.834 -5.508 8.82 1 98.25 28 GLN B N 1
ATOM 1185 C CA . GLN B 1 28 ? 2.703 -5.824 7.406 1 98.25 28 GLN B CA 1
ATOM 1186 C C . GLN B 1 28 ? 4.004 -5.547 6.656 1 98.25 28 GLN B C 1
ATOM 1188 O O . GLN B 1 28 ? 4.691 -4.566 6.938 1 98.25 28 GLN B O 1
ATOM 1193 N N . TYR B 1 29 ? 4.301 -6.355 5.727 1 98.56 29 TYR B N 1
ATOM 1194 C CA . TYR B 1 29 ? 5.395 -6.066 4.805 1 98.56 29 TYR B CA 1
ATOM 1195 C C . TYR B 1 29 ? 4.879 -5.402 3.535 1 98.56 29 TYR B C 1
ATOM 1197 O O . TYR B 1 29 ? 3.816 -5.762 3.023 1 98.56 29 TYR B O 1
ATOM 1205 N N . VAL B 1 30 ? 5.594 -4.441 3.084 1 98.75 30 VAL B N 1
ATOM 1206 C CA . VAL B 1 30 ? 5.516 -3.994 1.698 1 98.75 30 VAL B CA 1
ATOM 1207 C C . VAL B 1 30 ? 6.559 -4.727 0.858 1 98.75 30 VAL B C 1
ATOM 1209 O O . VAL B 1 30 ? 7.754 -4.68 1.165 1 98.75 30 VAL B O 1
ATOM 1212 N N . LYS B 1 31 ? 6.105 -5.383 -0.159 1 98.81 31 LYS B N 1
ATOM 1213 C CA . LYS B 1 31 ? 7.012 -6.164 -0.995 1 98.81 31 LYS B CA 1
ATOM 1214 C C . LYS B 1 31 ? 6.891 -5.762 -2.463 1 98.81 31 LYS B C 1
ATOM 1216 O O . LYS B 1 31 ? 5.863 -5.227 -2.881 1 98.81 31 LYS B O 1
ATOM 1221 N N . LEU B 1 32 ? 7.945 -5.996 -3.158 1 98.88 32 LEU B N 1
ATOM 1222 C CA . LEU B 1 32 ? 7.984 -5.812 -4.605 1 98.88 32 LEU B CA 1
ATOM 1223 C C . LEU B 1 32 ? 8.289 -7.129 -5.312 1 98.88 32 LEU B C 1
ATOM 1225 O O . LEU B 1 32 ? 9.117 -7.914 -4.84 1 98.88 32 LEU B O 1
ATOM 1229 N N . ALA B 1 33 ? 7.664 -7.367 -6.398 1 98.81 33 ALA B N 1
ATOM 1230 C CA . ALA B 1 33 ? 7.914 -8.547 -7.219 1 98.81 33 ALA B CA 1
ATOM 1231 C C . ALA B 1 33 ? 7.863 -8.203 -8.703 1 98.81 33 ALA B C 1
ATOM 1233 O O . ALA B 1 33 ? 7.168 -7.27 -9.109 1 98.81 33 ALA B O 1
ATOM 1234 N N . LYS B 1 34 ? 8.602 -8.891 -9.508 1 98.81 34 LYS B N 1
ATOM 1235 C CA . LYS B 1 34 ? 8.508 -8.898 -10.961 1 98.81 34 LYS B CA 1
ATOM 1236 C C . LYS B 1 34 ? 7.902 -10.203 -11.461 1 98.81 34 LYS B C 1
ATOM 1238 O O . LYS B 1 34 ? 8.328 -11.289 -11.062 1 98.81 34 LYS B O 1
ATOM 1243 N N . GLY B 1 35 ? 6.918 -10.008 -12.242 1 98.69 35 GLY B N 1
ATOM 1244 C CA . GLY B 1 35 ? 6.277 -11.195 -12.789 1 98.69 35 GLY B CA 1
ATOM 1245 C C . GLY B 1 35 ? 6.441 -11.328 -14.289 1 98.69 35 GLY B C 1
ATOM 1246 O O . GLY B 1 35 ? 6.344 -10.344 -15.023 1 98.69 35 GLY B O 1
ATOM 1247 N N . LEU B 1 36 ? 6.664 -12.477 -14.781 1 98.69 36 LEU B N 1
ATOM 1248 C CA . LEU B 1 36 ? 6.582 -12.938 -16.156 1 98.69 36 LEU B CA 1
ATOM 1249 C C . LEU B 1 36 ? 6.094 -14.375 -16.219 1 98.69 36 LEU B C 1
ATOM 1251 O O . LEU B 1 36 ? 6.613 -15.242 -15.516 1 98.69 36 LEU B O 1
ATOM 1255 N N . GLY B 1 37 ? 5.152 -14.625 -17.062 1 98.38 37 GLY B N 1
ATOM 1256 C CA . GLY B 1 37 ? 4.488 -15.914 -16.984 1 98.38 37 GLY B CA 1
ATOM 1257 C C . GLY B 1 37 ? 3.518 -16.016 -15.82 1 98.38 37 GLY B C 1
ATOM 1258 O O . GLY B 1 37 ? 2.732 -15.102 -15.578 1 98.38 37 GLY B O 1
ATOM 1259 N N . GLU B 1 38 ? 3.494 -17.219 -15.125 1 98.38 38 GLU B N 1
ATOM 1260 C CA . GLU B 1 38 ? 2.506 -17.422 -14.07 1 98.38 38 GLU B CA 1
ATOM 1261 C C . GLU B 1 38 ? 3.172 -17.859 -12.766 1 98.38 38 GLU B C 1
ATOM 1263 O O . GLU B 1 38 ? 4.258 -18.438 -12.773 1 98.38 38 GLU B O 1
ATOM 1268 N N . LEU B 1 39 ? 2.615 -17.516 -11.633 1 98.38 39 LEU B N 1
ATOM 1269 C CA . LEU B 1 39 ? 2.896 -18.094 -10.32 1 98.38 39 LEU B CA 1
ATOM 1270 C C . LEU B 1 39 ? 1.851 -19.141 -9.953 1 98.38 39 LEU B C 1
ATOM 1272 O O . LEU B 1 39 ? 0.652 -18.922 -10.141 1 98.38 39 LEU B O 1
ATOM 1276 N N . ASP B 1 40 ? 2.23 -20.172 -9.375 1 97.62 40 ASP B N 1
ATOM 1277 C CA . ASP B 1 40 ? 1.382 -21.328 -9.102 1 97.62 40 ASP B CA 1
ATOM 1278 C C . ASP B 1 40 ? 0.168 -20.922 -8.266 1 97.62 40 ASP B C 1
ATOM 1280 O O . ASP B 1 40 ? 0.24 -20 -7.457 1 97.62 40 ASP B O 1
ATOM 1284 N N . TRP B 1 41 ? -0.934 -21.719 -8.469 1 97.88 41 TRP B N 1
ATOM 1285 C CA . TRP B 1 41 ? -2.119 -21.578 -7.637 1 97.88 41 TRP B CA 1
ATOM 1286 C C . TRP B 1 41 ? -1.766 -21.719 -6.16 1 97.88 41 TRP B C 1
ATOM 1288 O O . TRP B 1 41 ? -1.026 -22.625 -5.777 1 97.88 41 TRP B O 1
ATOM 1298 N N . HIS B 1 42 ? -2.293 -20.828 -5.332 1 98.19 42 HIS B N 1
ATOM 1299 C CA . HIS B 1 42 ? -2.102 -20.891 -3.889 1 98.19 42 HIS B CA 1
ATOM 1300 C C . HIS B 1 42 ? -3.17 -20.078 -3.158 1 98.19 42 HIS B C 1
ATOM 1302 O O . HIS B 1 42 ? -3.992 -19.406 -3.789 1 98.19 42 HIS B O 1
ATOM 1308 N N . SER B 1 43 ? -3.217 -20.188 -1.859 1 97.44 43 SER B N 1
ATOM 1309 C CA . SER B 1 43 ? -4.078 -19.391 -0.985 1 97.44 43 SER B CA 1
ATOM 1310 C C . SER B 1 43 ? -3.398 -19.109 0.349 1 97.44 43 SER B C 1
ATOM 1312 O O . SER B 1 43 ? -2.41 -19.75 0.7 1 97.44 43 SER B O 1
ATOM 1314 N N . HIS B 1 44 ? -3.744 -18.094 0.955 1 97.75 44 HIS B N 1
ATOM 1315 C CA . HIS B 1 44 ? -3.367 -17.766 2.324 1 97.75 44 HIS B CA 1
ATOM 1316 C C . HIS B 1 44 ? -4.57 -17.844 3.26 1 97.75 44 HIS B C 1
ATOM 1318 O O . HIS B 1 44 ? -5.531 -17.078 3.1 1 97.75 44 HIS B O 1
ATOM 1324 N N . GLU B 1 45 ? -4.52 -18.672 4.184 1 96.5 45 GLU B N 1
ATOM 1325 C CA . GLU B 1 45 ? -5.691 -18.984 4.996 1 96.5 45 GLU B CA 1
ATOM 1326 C C . GLU B 1 45 ? -6.082 -17.812 5.887 1 96.5 45 GLU B C 1
ATOM 1328 O O . GLU B 1 45 ? -7.27 -17.531 6.074 1 96.5 45 GLU B O 1
ATOM 1333 N N . GLN B 1 46 ? -5.145 -17.078 6.426 1 96.31 46 GLN B N 1
ATOM 1334 C CA . GLN B 1 46 ? -5.434 -16.109 7.469 1 96.31 46 GLN B CA 1
ATOM 1335 C C . GLN B 1 46 ? -5.156 -14.688 6.984 1 96.31 46 GLN B C 1
ATOM 1337 O O . GLN B 1 46 ? -5.441 -13.719 7.688 1 96.31 46 GLN B O 1
ATOM 1342 N N . GLU B 1 47 ? -4.598 -14.531 5.785 1 97.75 47 GLU B N 1
ATOM 1343 C CA . GLU B 1 47 ? -4.07 -13.234 5.371 1 97.75 47 GLU B CA 1
ATOM 1344 C C . GLU B 1 47 ? -4.734 -12.758 4.086 1 97.75 47 GLU B C 1
ATOM 1346 O O . GLU B 1 47 ? -4.789 -13.492 3.098 1 97.75 47 GLU B O 1
ATOM 1351 N N . ASP B 1 48 ? -5.254 -11.555 4.125 1 98.44 48 ASP B N 1
ATOM 1352 C CA . ASP B 1 48 ? -5.539 -10.844 2.881 1 98.44 48 ASP B CA 1
ATOM 1353 C C . ASP B 1 48 ? -4.246 -10.414 2.186 1 98.44 48 ASP B C 1
ATOM 1355 O O . ASP B 1 48 ? -3.25 -10.117 2.848 1 98.44 48 ASP B O 1
ATOM 1359 N N . GLU B 1 49 ? -4.285 -10.398 0.914 1 98.62 49 GLU B N 1
ATOM 1360 C CA . GLU B 1 49 ? -3.119 -9.977 0.141 1 98.62 49 GLU B CA 1
ATOM 1361 C C . GLU B 1 49 ? -3.475 -8.836 -0.814 1 98.62 49 GLU B C 1
ATOM 1363 O O . GLU B 1 49 ? -4.391 -8.969 -1.628 1 98.62 49 GLU B O 1
ATOM 1368 N N . PHE B 1 50 ? -2.834 -7.703 -0.71 1 98.81 50 PHE B N 1
ATOM 1369 C CA . PHE B 1 50 ? -3.031 -6.527 -1.547 1 98.81 50 PHE B CA 1
ATOM 1370 C C . PHE B 1 50 ? -2.064 -6.535 -2.727 1 98.81 50 PHE B C 1
ATOM 1372 O O . PHE B 1 50 ? -0.86 -6.727 -2.547 1 98.81 50 PHE B O 1
ATOM 1379 N N . PHE B 1 51 ? -2.584 -6.367 -3.949 1 98.94 51 PHE B N 1
ATOM 1380 C CA . PHE B 1 51 ? -1.824 -6.234 -5.184 1 98.94 51 PHE B CA 1
ATOM 1381 C C . PHE B 1 51 ? -2.002 -4.844 -5.785 1 98.94 51 PHE B C 1
ATOM 1383 O O . PHE B 1 51 ? -3.125 -4.348 -5.895 1 98.94 51 PHE B O 1
ATOM 1390 N N . MET B 1 52 ? -0.961 -4.234 -6.176 1 98.94 52 MET B N 1
ATOM 1391 C CA . MET B 1 52 ? -0.982 -3.066 -7.055 1 98.94 52 MET B CA 1
ATOM 1392 C C . MET B 1 52 ? -0.008 -3.24 -8.211 1 98.94 52 MET B C 1
ATOM 1394 O O . MET B 1 52 ? 1.166 -3.549 -8.008 1 98.94 52 MET B O 1
ATOM 1398 N N . VAL B 1 53 ? -0.488 -3.062 -9.445 1 98.88 53 VAL B N 1
ATOM 1399 C CA . VAL B 1 53 ? 0.411 -3.098 -10.594 1 98.88 53 VAL B CA 1
ATOM 1400 C C . VAL B 1 53 ? 1.078 -1.736 -10.766 1 98.88 53 VAL B C 1
ATOM 1402 O O . VAL B 1 53 ? 0.396 -0.721 -10.93 1 98.88 53 VAL B O 1
ATOM 1405 N N . VAL B 1 54 ? 2.371 -1.748 -10.648 1 98.69 54 VAL B N 1
ATOM 1406 C CA . VAL B 1 54 ? 3.141 -0.518 -10.797 1 98.69 54 VAL B CA 1
ATOM 1407 C C . VAL B 1 54 ? 3.443 -0.268 -12.273 1 98.69 54 VAL B C 1
ATOM 1409 O O . VAL B 1 54 ? 3.35 0.867 -12.75 1 98.69 54 VAL B O 1
ATOM 1412 N N . SER B 1 55 ? 3.799 -1.271 -12.977 1 98.5 55 SER B N 1
ATOM 1413 C CA . SER B 1 55 ? 3.994 -1.248 -14.422 1 98.5 55 SER B CA 1
ATOM 1414 C C . SER B 1 55 ? 3.635 -2.592 -15.055 1 98.5 55 SER B C 1
ATOM 1416 O O . SER B 1 55 ? 3.703 -3.629 -14.391 1 98.5 55 SER B O 1
ATOM 1418 N N . GLY B 1 56 ? 3.209 -2.545 -16.344 1 98.62 56 GLY B N 1
ATOM 1419 C CA . GLY B 1 56 ? 2.842 -3.756 -17.062 1 98.62 56 GLY B CA 1
ATOM 1420 C C . GLY B 1 56 ? 1.407 -4.184 -16.812 1 98.62 56 GLY B C 1
ATOM 1421 O O . GLY B 1 56 ? 0.513 -3.342 -16.703 1 98.62 56 GLY B O 1
ATOM 1422 N N . HIS B 1 57 ? 1.192 -5.5 -16.938 1 98.81 57 HIS B N 1
ATOM 1423 C CA . HIS B 1 57 ? -0.145 -6.074 -16.828 1 98.81 57 HIS B CA 1
ATOM 1424 C C . HIS B 1 57 ? -0.122 -7.375 -16.031 1 98.81 57 HIS B C 1
ATOM 1426 O O . HIS B 1 57 ? 0.782 -8.195 -16.203 1 98.81 57 HIS B O 1
ATOM 1432 N N . LEU B 1 58 ? -1.104 -7.527 -15.117 1 98.94 58 LEU B N 1
ATOM 1433 C CA . LEU B 1 58 ? -1.231 -8.719 -14.297 1 98.94 58 LEU B CA 1
ATOM 1434 C C . LEU B 1 58 ? -2.67 -9.227 -14.289 1 98.94 58 LEU B C 1
ATOM 1436 O O . LEU B 1 58 ? -3.6 -8.461 -14.016 1 98.94 58 LEU B O 1
ATOM 1440 N N . ASP B 1 59 ? -2.857 -10.438 -14.656 1 98.94 59 ASP B N 1
ATOM 1441 C CA . ASP B 1 59 ? -4.129 -11.109 -14.414 1 98.94 59 ASP B CA 1
ATOM 1442 C C . ASP B 1 59 ? -4.082 -11.914 -13.109 1 98.94 59 ASP B C 1
ATOM 1444 O O . ASP B 1 59 ? -3.146 -12.68 -12.891 1 98.94 59 ASP B O 1
ATOM 1448 N N . ILE B 1 60 ? -5.039 -11.695 -12.242 1 98.94 60 ILE B N 1
ATOM 1449 C CA . ILE B 1 60 ? -5.238 -12.586 -11.102 1 98.94 60 ILE B CA 1
ATOM 1450 C C . ILE B 1 60 ? -6.359 -13.57 -11.398 1 98.94 60 ILE B C 1
ATOM 1452 O O . ILE B 1 60 ? -7.535 -13.195 -11.438 1 98.94 60 ILE B O 1
ATOM 1456 N N . HIS B 1 61 ? -5.938 -14.758 -11.68 1 98.88 61 HIS B N 1
ATOM 1457 C CA . HIS B 1 61 ? -6.926 -15.805 -11.883 1 98.88 61 HIS B CA 1
ATOM 1458 C C . HIS B 1 61 ? -7.527 -16.266 -10.562 1 98.88 61 HIS B C 1
ATOM 1460 O O . HIS B 1 61 ? -6.797 -16.625 -9.633 1 98.88 61 HIS B O 1
ATOM 1466 N N . LEU B 1 62 ? -8.789 -16.125 -10.414 1 98.56 62 LEU B N 1
ATOM 1467 C CA . LEU B 1 62 ? -9.586 -16.766 -9.375 1 98.56 62 LEU B CA 1
ATOM 1468 C C . LEU B 1 62 ? -10.352 -17.969 -9.938 1 98.56 62 LEU B C 1
ATOM 1470 O O . LEU B 1 62 ? -10.383 -18.172 -11.148 1 98.56 62 LEU B O 1
ATOM 1474 N N . ARG B 1 63 ? -10.852 -18.781 -9.07 1 98.19 63 ARG B N 1
ATOM 1475 C CA . ARG B 1 63 ? -11.531 -19.969 -9.562 1 98.19 63 ARG B CA 1
ATOM 1476 C C . ARG B 1 63 ? -12.797 -19.609 -10.328 1 98.19 63 ARG B C 1
ATOM 1478 O O . ARG B 1 63 ? -13.188 -20.297 -11.266 1 98.19 63 ARG B O 1
ATOM 1485 N N . ASP B 1 64 ? -13.336 -18.484 -9.984 1 97.62 64 ASP B N 1
ATOM 1486 C CA . ASP B 1 64 ? -14.625 -18.141 -10.57 1 97.62 64 ASP B CA 1
ATOM 1487 C C . ASP B 1 64 ? -14.484 -17.047 -11.625 1 97.62 64 ASP B C 1
ATOM 1489 O O . ASP B 1 64 ? -15.414 -16.766 -12.383 1 97.62 64 ASP B O 1
ATOM 1493 N N . ARG B 1 65 ? -13.336 -16.344 -11.695 1 98.31 65 ARG B N 1
ATOM 1494 C CA . ARG B 1 65 ? -13.148 -15.25 -12.648 1 98.31 65 ARG B CA 1
ATOM 1495 C C . ARG B 1 65 ? -11.672 -14.891 -12.781 1 98.31 65 ARG B C 1
ATOM 1497 O O . ARG B 1 65 ? -10.836 -15.406 -12.039 1 98.31 65 ARG B O 1
ATOM 1504 N N . VAL B 1 66 ? -11.453 -14.039 -13.773 1 98.69 66 VAL B N 1
ATOM 1505 C CA . VAL B 1 66 ? -10.141 -13.43 -13.93 1 98.69 66 VAL B CA 1
ATOM 1506 C C . VAL B 1 66 ? -10.234 -11.93 -13.656 1 98.69 66 VAL B C 1
ATOM 1508 O O . VAL B 1 66 ? -11.117 -11.25 -14.188 1 98.69 66 VAL B O 1
ATOM 1511 N N . VAL B 1 67 ? -9.422 -11.414 -12.805 1 98.81 67 VAL B N 1
ATOM 1512 C CA . VAL B 1 67 ? -9.312 -9.984 -12.531 1 98.81 67 VAL B CA 1
ATOM 1513 C C . VAL B 1 67 ? -8.102 -9.406 -13.258 1 98.81 67 VAL B C 1
ATOM 1515 O O . VAL B 1 67 ? -6.961 -9.688 -12.891 1 98.81 67 VAL B O 1
ATOM 1518 N N . ALA B 1 68 ? -8.32 -8.562 -14.258 1 98.88 68 ALA B N 1
ATOM 1519 C CA . ALA B 1 68 ? -7.25 -7.945 -15.039 1 98.88 68 ALA B CA 1
ATOM 1520 C C . ALA B 1 68 ? -6.801 -6.633 -14.406 1 98.88 68 ALA B C 1
ATOM 1522 O O . ALA B 1 68 ? -7.625 -5.762 -14.117 1 98.88 68 ALA B O 1
ATOM 1523 N N . LEU B 1 69 ? -5.523 -6.512 -14.203 1 98.81 69 LEU B N 1
ATOM 1524 C CA . LEU B 1 69 ? -4.969 -5.32 -13.578 1 98.81 69 LEU B CA 1
ATOM 1525 C C . LEU B 1 69 ? -3.943 -4.652 -14.484 1 98.81 69 LEU B C 1
ATOM 1527 O O . LEU B 1 69 ? -2.951 -5.27 -14.875 1 98.81 69 LEU B O 1
ATOM 1531 N N . ASP B 1 70 ? -4.184 -3.414 -14.875 1 98.69 70 ASP B N 1
ATOM 1532 C CA . ASP B 1 70 ? -3.199 -2.572 -15.547 1 98.69 70 ASP B CA 1
ATOM 1533 C C . ASP B 1 70 ? -2.445 -1.699 -14.547 1 98.69 70 ASP B C 1
ATOM 1535 O O . ASP B 1 70 ? -2.74 -1.724 -13.344 1 98.69 70 ASP B O 1
ATOM 1539 N N . ALA B 1 71 ? -1.39 -1.007 -15.031 1 98.38 71 ALA B N 1
ATOM 1540 C CA . ALA B 1 71 ? -0.653 -0.101 -14.156 1 98.38 71 ALA B CA 1
ATOM 1541 C C . ALA B 1 71 ? -1.602 0.832 -13.406 1 98.38 71 ALA B C 1
ATOM 1543 O O . ALA B 1 71 ? -2.479 1.451 -14.016 1 98.38 71 ALA B O 1
ATOM 1544 N N . GLY B 1 72 ? -1.505 0.834 -12.07 1 97.94 72 GLY B N 1
ATOM 1545 C CA . GLY B 1 72 ? -2.34 1.69 -11.242 1 97.94 72 GLY B CA 1
ATOM 1546 C C . GLY B 1 72 ? -3.547 0.972 -10.664 1 97.94 72 GLY B C 1
ATOM 1547 O O . GLY B 1 72 ? -4.199 1.478 -9.75 1 97.94 72 GLY B O 1
ATOM 1548 N N . ASP B 1 73 ? -3.879 -0.185 -11.203 1 98.75 73 ASP B N 1
ATOM 1549 C CA . ASP B 1 73 ? -4.984 -0.975 -10.672 1 98.75 73 ASP B CA 1
ATOM 1550 C C . ASP B 1 73 ? -4.566 -1.707 -9.398 1 98.75 73 ASP B C 1
ATOM 1552 O O . ASP B 1 73 ? -3.402 -2.082 -9.242 1 98.75 73 ASP B O 1
ATOM 1556 N N . CYS B 1 74 ? -5.48 -1.945 -8.484 1 98.94 74 CYS B N 1
ATOM 1557 C CA . CYS B 1 74 ? -5.281 -2.621 -7.207 1 98.94 74 CYS B CA 1
ATOM 1558 C C . CYS B 1 74 ? -6.371 -3.66 -6.961 1 98.94 74 CYS B C 1
ATOM 1560 O O . CYS B 1 74 ? -7.484 -3.527 -7.469 1 98.94 74 CYS B O 1
ATOM 1562 N N . PHE B 1 75 ? -6.016 -4.594 -6.242 1 98.94 75 PHE B N 1
ATOM 1563 C CA . PHE B 1 75 ? -6.945 -5.664 -5.902 1 98.94 75 PHE B CA 1
ATOM 1564 C C . PHE B 1 75 ? -6.531 -6.352 -4.605 1 98.94 75 PHE B C 1
ATOM 1566 O O . PHE B 1 75 ? -5.348 -6.602 -4.379 1 98.94 75 PHE B O 1
ATOM 1573 N N . VAL B 1 76 ? -7.504 -6.625 -3.756 1 98.88 76 VAL B N 1
ATOM 1574 C CA . VAL B 1 76 ? -7.266 -7.391 -2.537 1 98.88 76 VAL B CA 1
ATOM 1575 C C . VAL B 1 76 ? -7.816 -8.805 -2.695 1 98.88 76 VAL B C 1
ATOM 1577 O O . VAL B 1 76 ? -9.016 -8.984 -2.918 1 98.88 76 VAL B O 1
ATOM 1580 N N . VAL B 1 77 ? -6.93 -9.758 -2.658 1 98.75 77 VAL B N 1
ATOM 1581 C CA . VAL B 1 77 ? -7.371 -11.148 -2.58 1 98.75 77 VAL B CA 1
ATOM 1582 C C . VAL B 1 77 ? -7.723 -11.492 -1.136 1 98.75 77 VAL B C 1
ATOM 1584 O O . VAL B 1 77 ? -6.855 -11.477 -0.257 1 98.75 77 VAL B O 1
ATOM 1587 N N . PRO B 1 78 ? -8.969 -11.852 -0.876 1 98.31 78 PRO B N 1
ATOM 1588 C CA . PRO B 1 78 ? -9.352 -12.156 0.504 1 98.31 78 PRO B CA 1
ATOM 1589 C C . PRO B 1 78 ? -8.703 -13.43 1.028 1 98.31 78 PRO B C 1
ATOM 1591 O O . PRO B 1 78 ? -8.367 -14.328 0.245 1 98.31 78 PRO B O 1
ATOM 1594 N N . ARG B 1 79 ? -8.531 -13.445 2.391 1 98.06 79 ARG B N 1
ATOM 1595 C CA . ARG B 1 79 ? -8.023 -14.664 3.021 1 98.06 79 ARG B CA 1
ATOM 1596 C C . ARG B 1 79 ? -8.852 -15.875 2.617 1 98.06 79 ARG B C 1
ATOM 1598 O O . ARG B 1 79 ? -10.078 -15.781 2.484 1 98.06 79 ARG B O 1
ATOM 1605 N N . GLY B 1 80 ? -8.188 -16.984 2.352 1 97.75 80 GLY B N 1
ATOM 1606 C CA . GLY B 1 80 ? -8.836 -18.234 2.025 1 97.75 80 GLY B CA 1
ATOM 1607 C C . GLY B 1 80 ? -9.109 -18.406 0.542 1 97.75 80 GLY B C 1
ATOM 1608 O O . GLY B 1 80 ? -9.484 -19.484 0.091 1 97.75 80 GLY B O 1
ATOM 1609 N N . VAL B 1 81 ? -8.93 -17.406 -0.295 1 98.1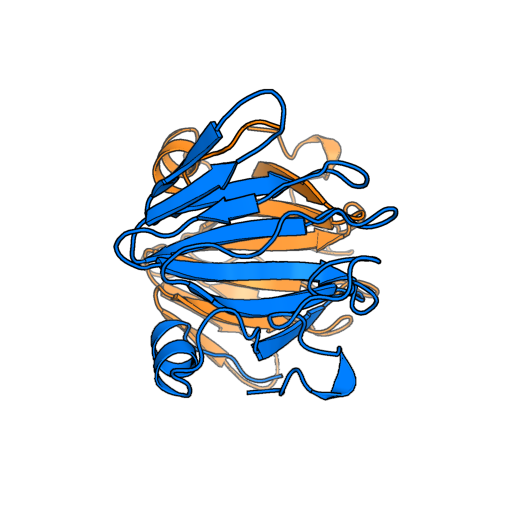2 81 VAL B N 1
ATOM 1610 C CA . VAL B 1 81 ? -9.289 -17.453 -1.71 1 98.12 81 VAL B CA 1
ATOM 1611 C C . VAL B 1 81 ? -8.078 -17.906 -2.529 1 98.12 81 VAL B C 1
ATOM 1613 O O . VAL B 1 81 ? -7.008 -17.312 -2.455 1 98.12 81 VAL B O 1
ATOM 1616 N N . GLU B 1 82 ? -8.234 -18.969 -3.215 1 98.25 82 GLU B N 1
ATOM 1617 C CA . GLU B 1 82 ? -7.207 -19.438 -4.133 1 98.25 82 GLU B CA 1
ATOM 1618 C C . GLU B 1 82 ? -7.035 -18.484 -5.312 1 98.25 82 GLU B C 1
ATOM 1620 O O . GLU B 1 82 ? -8.023 -18 -5.871 1 98.25 82 GLU B O 1
ATOM 1625 N N . HIS B 1 83 ? -5.828 -18.203 -5.664 1 98.5 83 HIS B N 1
ATOM 1626 C CA . HIS B 1 83 ? -5.562 -17.281 -6.766 1 98.5 83 HIS B CA 1
ATOM 1627 C C . HIS B 1 83 ? -4.25 -17.625 -7.461 1 98.5 83 HIS B C 1
ATOM 1629 O O . HIS B 1 83 ? -3.389 -18.297 -6.887 1 98.5 83 HIS B O 1
ATOM 1635 N N . ARG B 1 84 ? -4.129 -17.281 -8.703 1 98.56 84 ARG B N 1
ATOM 1636 C CA . ARG B 1 84 ? -2.961 -17.5 -9.547 1 98.56 84 ARG B CA 1
ATOM 1637 C C . ARG B 1 84 ? -2.605 -16.219 -10.312 1 98.56 84 ARG B C 1
ATOM 1639 O O . ARG B 1 84 ? -3.307 -15.836 -11.25 1 98.56 84 ARG B O 1
ATOM 1646 N N . PRO B 1 85 ? -1.521 -15.516 -9.906 1 98.81 85 PRO B N 1
ATOM 1647 C CA . PRO B 1 85 ? -1.056 -14.367 -10.68 1 98.81 85 PRO B CA 1
ATOM 1648 C C . PRO B 1 85 ? -0.46 -14.766 -12.031 1 98.81 85 PRO B C 1
ATOM 1650 O O . PRO B 1 85 ? 0.332 -15.711 -12.102 1 98.81 85 PRO B O 1
ATOM 1653 N N . VAL B 1 86 ? -0.827 -14.055 -13.086 1 98.94 86 VAL B N 1
ATOM 1654 C CA . VAL B 1 86 ? -0.342 -14.312 -14.438 1 98.94 86 VAL B CA 1
ATOM 1655 C C . VAL B 1 86 ? 0.062 -13 -15.102 1 98.94 86 VAL B C 1
ATOM 1657 O O . VAL B 1 86 ? -0.763 -12.094 -15.25 1 98.94 86 VAL B O 1
ATOM 1660 N N . ALA B 1 87 ? 1.339 -12.828 -15.477 1 98.81 87 ALA B N 1
ATOM 1661 C CA . ALA B 1 87 ? 1.859 -11.688 -16.219 1 98.81 87 ALA B CA 1
ATOM 1662 C C . ALA B 1 87 ? 2.461 -12.125 -17.547 1 98.81 87 ALA B C 1
ATOM 1664 O O . ALA B 1 87 ? 3.672 -12.336 -17.656 1 98.81 87 ALA B O 1
ATOM 1665 N N . LEU B 1 88 ? 1.691 -12.148 -18.547 1 98.06 88 LEU B N 1
ATOM 1666 C CA . LEU B 1 88 ? 2.131 -12.711 -19.812 1 98.06 88 LEU B CA 1
ATOM 1667 C C . LEU B 1 88 ? 3.203 -11.836 -20.469 1 98.06 88 LEU B C 1
ATOM 1669 O O . LEU B 1 88 ? 4.137 -12.352 -21.078 1 98.06 88 LEU B O 1
ATOM 1673 N N . ARG B 1 89 ? 3.074 -10.508 -20.375 1 97.81 89 ARG B N 1
ATOM 1674 C CA . ARG B 1 89 ? 4.023 -9.586 -20.984 1 97.81 89 ARG B CA 1
ATOM 1675 C C . ARG B 1 89 ? 4.875 -8.891 -19.922 1 97.81 89 ARG B C 1
ATOM 1677 O O . ARG B 1 89 ? 5.539 -7.895 -20.219 1 97.81 89 ARG B O 1
ATOM 1684 N N . GLY B 1 90 ? 4.73 -9.344 -18.719 1 98.69 90 GLY B N 1
ATOM 1685 C CA . GLY B 1 90 ? 5.531 -8.773 -17.641 1 98.69 90 GLY B CA 1
ATOM 1686 C C . GLY B 1 90 ? 4.773 -7.777 -16.797 1 98.69 90 GLY B C 1
ATOM 1687 O O . GLY B 1 90 ? 3.873 -7.09 -17.281 1 98.69 90 GLY B O 1
ATOM 1688 N N . ALA B 1 91 ? 5.109 -7.723 -15.516 1 98.81 91 ALA B N 1
ATOM 1689 C CA . ALA B 1 91 ? 4.531 -6.75 -14.594 1 98.81 91 ALA B CA 1
ATOM 1690 C C . ALA B 1 91 ? 5.473 -6.477 -13.422 1 98.81 91 ALA B C 1
ATOM 1692 O O . ALA B 1 91 ? 6.184 -7.379 -12.969 1 98.81 91 ALA B O 1
ATOM 1693 N N . GLU B 1 92 ? 5.562 -5.305 -12.953 1 98.94 92 GLU B N 1
ATOM 1694 C CA . GLU B 1 92 ? 6.086 -4.914 -11.648 1 98.94 92 GLU B CA 1
ATOM 1695 C C . GLU B 1 92 ? 4.961 -4.703 -10.641 1 98.94 92 GLU B C 1
ATOM 1697 O O . GLU B 1 92 ? 4.004 -3.98 -10.914 1 98.94 92 GLU B O 1
ATOM 1702 N N . ILE B 1 93 ? 5.117 -5.367 -9.484 1 98.94 93 ILE B N 1
ATOM 1703 C CA . ILE B 1 93 ? 3.973 -5.496 -8.586 1 98.94 93 ILE B CA 1
ATOM 1704 C C . ILE B 1 93 ? 4.375 -5.078 -7.172 1 98.94 93 ILE B C 1
ATOM 1706 O O . ILE B 1 93 ? 5.457 -5.434 -6.695 1 98.94 93 ILE B O 1
ATOM 1710 N N . LEU B 1 94 ? 3.582 -4.254 -6.551 1 98.94 94 LEU B N 1
ATOM 1711 C CA . LEU B 1 94 ? 3.68 -3.961 -5.125 1 98.94 94 LEU B CA 1
ATOM 1712 C C . LEU B 1 94 ? 2.678 -4.789 -4.328 1 98.94 94 LEU B C 1
ATOM 1714 O O . LEU B 1 94 ? 1.494 -4.844 -4.676 1 98.94 94 LEU B O 1
ATOM 1718 N N . LEU B 1 95 ? 3.129 -5.504 -3.32 1 98.88 95 LEU B N 1
ATOM 1719 C CA . LEU B 1 95 ? 2.33 -6.359 -2.451 1 98.88 95 LEU B CA 1
ATOM 1720 C C . LEU B 1 95 ? 2.344 -5.84 -1.017 1 98.88 95 LEU B C 1
ATOM 1722 O O . LEU B 1 95 ? 3.361 -5.328 -0.547 1 98.88 95 LEU B O 1
ATOM 1726 N N . ILE B 1 96 ? 1.253 -5.961 -0.36 1 98.81 96 ILE B N 1
ATOM 1727 C CA . ILE B 1 96 ? 1.188 -5.719 1.077 1 98.81 96 ILE B CA 1
ATOM 1728 C C . ILE B 1 96 ? 0.486 -6.887 1.767 1 98.81 96 ILE B C 1
ATOM 1730 O O . ILE B 1 96 ? -0.612 -7.281 1.368 1 98.81 96 ILE B O 1
ATOM 1734 N N . GLU B 1 97 ? 1.099 -7.398 2.738 1 98.5 97 GLU B N 1
ATOM 1735 C CA . GLU B 1 97 ? 0.596 -8.57 3.455 1 98.5 97 GLU B CA 1
ATOM 1736 C C . GLU B 1 97 ? 1.272 -8.711 4.816 1 98.5 97 GLU B C 1
ATOM 1738 O O . GLU B 1 97 ? 2.367 -8.188 5.027 1 98.5 97 GLU B O 1
ATOM 1743 N N . PRO B 1 98 ? 0.635 -9.414 5.75 1 98.44 98 PRO B N 1
ATOM 1744 C CA . PRO B 1 98 ? 1.277 -9.656 7.043 1 98.44 98 PRO B CA 1
ATOM 1745 C C . PRO B 1 98 ? 2.645 -10.32 6.91 1 98.44 98 PRO B C 1
ATOM 1747 O O . PRO B 1 98 ? 2.861 -11.117 5.988 1 98.44 98 PRO B O 1
ATOM 1750 N N . ARG B 1 99 ? 3.533 -10.102 7.84 1 97.19 99 ARG B N 1
ATOM 1751 C CA . ARG B 1 99 ? 4.895 -10.625 7.816 1 97.19 99 ARG B CA 1
ATOM 1752 C C . ARG B 1 99 ? 4.898 -12.148 7.801 1 97.19 99 ARG B C 1
ATOM 1754 O O . ARG B 1 99 ? 5.859 -12.773 7.34 1 97.19 99 ARG B O 1
ATOM 1761 N N . SER B 1 100 ? 3.795 -12.711 8.328 1 95.31 100 SER B N 1
ATOM 1762 C CA . SER B 1 100 ? 3.725 -14.164 8.492 1 95.31 100 SER B CA 1
ATOM 1763 C C . SER B 1 100 ? 3.32 -14.844 7.188 1 95.31 100 SER B C 1
ATOM 1765 O O . SER B 1 100 ? 3.346 -16.078 7.09 1 95.31 100 SER B O 1
ATOM 1767 N N . THR B 1 101 ? 2.924 -14.07 6.156 1 96.75 101 THR B N 1
ATOM 1768 C CA . THR B 1 101 ? 2.373 -14.641 4.934 1 96.75 101 THR B CA 1
ATOM 1769 C C . THR B 1 101 ? 3.434 -15.438 4.18 1 96.75 101 THR B C 1
ATOM 1771 O O . THR B 1 101 ? 4.5 -14.906 3.854 1 96.75 101 THR B O 1
ATOM 1774 N N . LEU B 1 102 ? 3.07 -16.656 3.936 1 96.69 102 LEU B N 1
ATOM 1775 C CA . LEU B 1 102 ? 3.945 -17.5 3.125 1 96.69 102 LEU B CA 1
ATOM 1776 C C . LEU B 1 102 ? 3.746 -17.219 1.64 1 96.69 102 LEU B C 1
ATOM 1778 O O . LEU B 1 102 ? 2.613 -17.062 1.18 1 96.69 102 LEU B O 1
ATOM 1782 N N . HIS B 1 103 ? 4.793 -17.156 0.873 1 97.19 103 HIS B N 1
ATOM 1783 C CA . HIS B 1 103 ? 4.84 -16.75 -0.529 1 97.19 103 HIS B CA 1
ATOM 1784 C C . HIS B 1 103 ? 3.779 -17.484 -1.346 1 97.19 103 HIS B C 1
ATOM 1786 O O . HIS B 1 103 ? 2.926 -16.844 -1.968 1 97.19 103 HIS B O 1
ATOM 1792 N N . THR B 1 104 ? 3.691 -18.75 -1.34 1 97.06 104 THR B N 1
ATOM 1793 C CA . THR B 1 104 ? 2.701 -19.531 -2.078 1 97.06 104 THR B CA 1
ATOM 1794 C C . THR B 1 104 ? 1.816 -20.328 -1.122 1 97.06 104 THR B C 1
ATOM 1796 O O . THR B 1 104 ? 1.36 -21.422 -1.456 1 97.06 104 THR B O 1
ATOM 1799 N N . GLY B 1 105 ? 1.6 -19.719 0.064 1 95.62 105 GLY B N 1
ATOM 1800 C CA . GLY B 1 105 ? 0.761 -20.406 1.039 1 95.62 105 GLY B CA 1
ATOM 1801 C C . GLY B 1 105 ? 1.336 -21.734 1.5 1 95.62 105 GLY B C 1
ATOM 1802 O O . GLY B 1 105 ? 2.541 -21.844 1.729 1 95.62 105 GLY B O 1
ATOM 1803 N N . LYS B 1 106 ? 0.404 -22.703 1.788 1 91 106 LYS B N 1
ATOM 1804 C CA . LYS B 1 106 ? 0.82 -24.016 2.244 1 91 106 LYS B CA 1
ATOM 1805 C C . LYS B 1 106 ? 1.402 -24.844 1.096 1 91 106 LYS B C 1
ATOM 1807 O O . LYS B 1 106 ? 2.092 -25.844 1.324 1 91 106 LYS B O 1
ATOM 1812 N N . GLN B 1 107 ? 1.102 -24.359 -0.024 1 88.19 107 GLN B N 1
ATOM 1813 C CA . GLN B 1 107 ? 1.606 -25.062 -1.204 1 88.19 107 GLN B CA 1
ATOM 1814 C C . GLN B 1 107 ? 3.092 -24.781 -1.414 1 88.19 107 GLN B C 1
ATOM 1816 O O . GLN B 1 107 ? 3.525 -23.625 -1.351 1 88.19 107 GLN B O 1
ATOM 1821 N N . GLN B 1 108 ? 3.859 -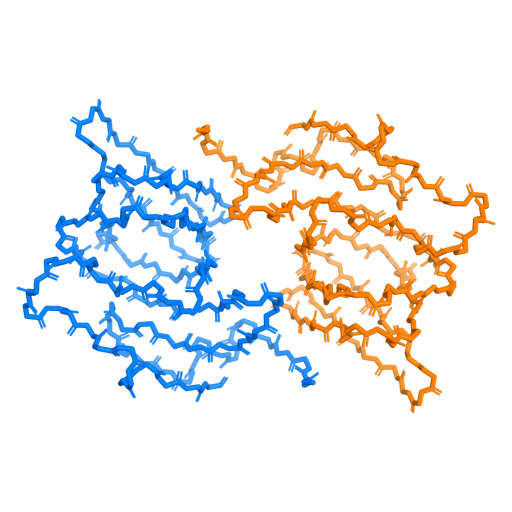25.859 -1.478 1 90.06 108 GLN B N 1
ATOM 1822 C CA . GLN B 1 108 ? 5.273 -25.719 -1.815 1 90.06 108 GLN B CA 1
ATOM 1823 C C . GLN B 1 108 ? 5.543 -26.156 -3.252 1 90.06 108 GLN B C 1
ATOM 1825 O O . GLN B 1 108 ? 5.266 -27.312 -3.617 1 90.06 108 GLN B O 1
ATOM 1830 N N . THR B 1 109 ? 5.926 -25.234 -4.109 1 92.25 109 THR B N 1
ATOM 1831 C CA . THR B 1 109 ? 6.258 -25.484 -5.504 1 92.25 109 THR B CA 1
ATOM 1832 C C . THR B 1 109 ? 7.695 -25.062 -5.805 1 92.25 109 THR B C 1
ATOM 1834 O O . THR B 1 109 ? 8.398 -24.562 -4.922 1 92.25 109 THR B O 1
ATOM 1837 N N . ALA B 1 110 ? 8.164 -25.234 -7.055 1 94.38 110 ALA B N 1
ATOM 1838 C CA . ALA B 1 110 ? 9.49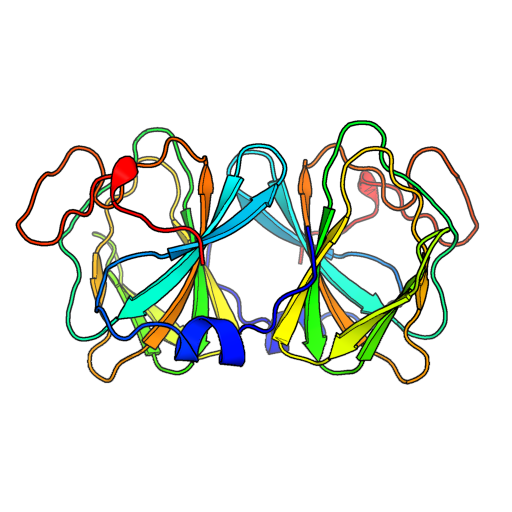2 -24.797 -7.48 1 94.38 110 ALA B CA 1
ATOM 1839 C C . ALA B 1 110 ? 9.633 -23.281 -7.41 1 94.38 110 ALA B C 1
ATOM 1841 O O . ALA B 1 110 ? 10.75 -22.766 -7.355 1 94.38 110 ALA B O 1
ATOM 1842 N N . GLN B 1 111 ? 8.492 -22.578 -7.34 1 94.5 111 GLN B N 1
ATOM 1843 C CA . GLN B 1 111 ? 8.508 -21.109 -7.355 1 94.5 111 GLN B CA 1
ATOM 1844 C C . GLN B 1 111 ? 8.422 -20.547 -5.941 1 94.5 111 GLN B C 1
ATOM 1846 O O . GLN B 1 111 ? 8.547 -19.344 -5.746 1 94.5 111 GLN B O 1
ATOM 1851 N N . THR B 1 112 ? 8.25 -21.438 -4.988 1 96.25 112 THR B N 1
ATOM 1852 C CA . THR B 1 112 ? 8.094 -20.984 -3.609 1 96.25 112 THR B CA 1
ATOM 1853 C C . THR B 1 112 ? 9.383 -20.359 -3.098 1 96.25 112 THR B C 1
ATOM 1855 O O . THR B 1 112 ? 10.469 -20.922 -3.256 1 96.25 112 THR B O 1
ATOM 1858 N N . VAL B 1 113 ? 9.273 -19.188 -2.584 1 96.69 113 VAL B N 1
ATOM 1859 C CA . VAL B 1 113 ? 10.383 -18.531 -1.912 1 96.69 113 VAL B CA 1
ATOM 1860 C C . VAL B 1 113 ? 10.102 -18.438 -0.414 1 96.69 113 VAL B C 1
ATOM 1862 O O . VAL B 1 113 ? 9.148 -17.781 0.008 1 96.69 113 VAL B O 1
ATOM 1865 N N . ALA B 1 114 ? 10.922 -19.078 0.415 1 95.12 114 ALA B N 1
ATOM 1866 C CA . ALA B 1 114 ? 10.75 -19.078 1.865 1 95.12 114 ALA B CA 1
ATOM 1867 C C . ALA B 1 114 ? 10.891 -17.656 2.428 1 95.12 114 ALA B C 1
ATOM 1869 O O . ALA B 1 114 ? 11.562 -16.812 1.836 1 95.12 114 ALA B O 1
ATOM 1870 N N . ILE B 1 115 ? 10.195 -17.375 3.512 1 93 115 ILE B N 1
ATOM 1871 C CA . ILE B 1 115 ? 10.18 -16.047 4.113 1 93 115 ILE B CA 1
ATOM 1872 C C . ILE B 1 115 ? 11.609 -15.578 4.375 1 93 115 ILE B C 1
ATOM 1874 O O . ILE B 1 115 ? 11.953 -14.422 4.117 1 93 115 ILE B O 1
ATOM 1878 N N . GLU B 1 116 ? 12.5 -16.516 4.863 1 94.06 116 GLU B N 1
ATOM 1879 C CA . GLU B 1 116 ? 13.883 -16.188 5.211 1 94.06 116 GLU B CA 1
ATOM 1880 C C . GLU B 1 116 ? 14.695 -15.852 3.965 1 94.06 116 GLU B C 1
ATOM 1882 O O . GLU B 1 116 ? 15.758 -15.234 4.059 1 94.06 116 GLU B O 1
ATOM 1887 N N . ASP B 1 117 ? 14.211 -16.266 2.809 1 95.62 117 ASP B N 1
ATOM 1888 C CA . ASP B 1 117 ? 14.938 -16.031 1.561 1 95.62 117 ASP B CA 1
ATOM 1889 C C . ASP B 1 117 ? 14.422 -14.781 0.857 1 95.62 117 ASP B C 1
ATOM 1891 O O . ASP B 1 117 ? 14.938 -14.398 -0.197 1 95.62 117 ASP B O 1
ATOM 1895 N N . GLN B 1 118 ? 13.391 -14.125 1.408 1 96.31 118 GLN B N 1
ATOM 1896 C CA . GLN B 1 118 ? 12.914 -12.852 0.879 1 96.31 118 GLN B CA 1
ATOM 1897 C C . GLN B 1 118 ? 13.734 -11.688 1.421 1 96.31 118 GLN B C 1
ATOM 1899 O O . GLN B 1 118 ? 13.555 -11.273 2.568 1 96.31 118 GLN B O 1
ATOM 1904 N N . GLU B 1 119 ? 14.516 -11.164 0.586 1 97.12 119 GLU B N 1
ATOM 1905 C CA . GLU B 1 119 ? 15.539 -10.203 0.979 1 97.12 119 GLU B CA 1
ATOM 1906 C C . GLU B 1 119 ? 14.945 -8.82 1.198 1 97.12 119 GLU B C 1
ATOM 1908 O O . GLU B 1 119 ? 14.031 -8.406 0.476 1 97.12 119 GLU B O 1
ATOM 1913 N N . TRP B 1 120 ? 15.5 -8.148 2.182 1 97.38 120 TRP B N 1
ATOM 1914 C CA . TRP B 1 120 ? 15.281 -6.715 2.324 1 97.38 120 TRP B CA 1
ATOM 1915 C C . TRP B 1 120 ? 16.141 -5.934 1.331 1 97.38 120 TRP B C 1
ATOM 1917 O O . TRP B 1 120 ? 17.328 -6.195 1.188 1 97.38 120 TRP B O 1
ATOM 1927 N N . ILE B 1 121 ? 15.43 -5.117 0.623 1 97.06 121 ILE B N 1
ATOM 1928 C CA . ILE B 1 121 ? 16.188 -4.285 -0.302 1 97.06 121 ILE B CA 1
ATOM 1929 C C . ILE B 1 121 ? 15.875 -2.812 -0.052 1 97.06 121 ILE B C 1
ATOM 1931 O O . ILE B 1 121 ? 14.812 -2.479 0.47 1 97.06 121 ILE B O 1
#

Solvent-accessible surface area (backbone atoms only — not comparable to full-atom values): 12690 Å² total; per-residue (Å²): 117,74,67,49,42,50,72,62,58,56,69,73,59,79,61,62,62,47,52,30,34,66,48,74,49,84,66,24,30,34,27,40,33,32,38,62,44,70,47,72,73,26,36,35,74,87,43,30,38,38,41,32,27,69,37,54,36,38,33,39,35,38,92,88,46,72,48,79,30,43,52,48,20,32,38,53,48,54,46,58,47,52,36,25,50,32,9,83,88,22,24,36,35,41,36,40,31,48,68,81,60,51,72,32,31,90,50,81,58,97,65,50,50,55,71,91,72,40,45,78,98,117,74,67,48,42,50,71,63,58,57,69,74,58,80,61,63,61,47,52,29,35,64,47,74,47,85,67,24,30,34,29,39,31,32,37,60,44,71,49,74,73,27,36,35,73,86,42,30,38,38,41,32,29,68,36,54,37,38,34,39,34,39,90,87,47,73,49,78,30,43,54,47,18,32,38,53,49,55,46,58,49,53,36,25,50,33,8,82,88,23,24,35,35,42,36,39,31,48,70,82,60,50,74,32,32,89,50,82,56,97,67,48,50,55,71,92,72,40,46,78,97